Protein AF-Q6LR74-F1 (afdb_monomer_lite)

Structure (mmCIF, N/CA/C/O backbone):
data_AF-Q6LR74-F1
#
_entry.id   AF-Q6LR74-F1
#
loop_
_atom_site.group_PDB
_atom_site.id
_atom_site.type_symbol
_atom_site.label_atom_id
_atom_si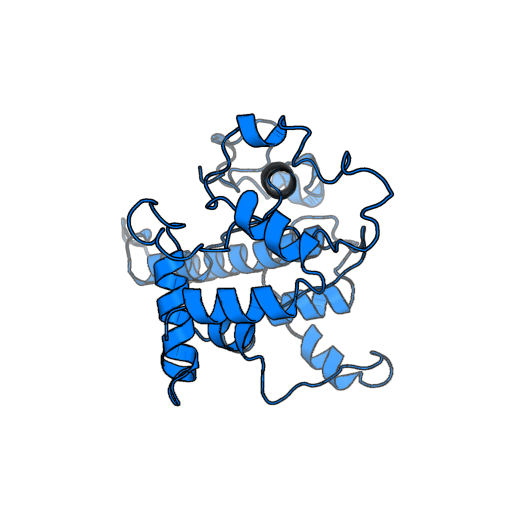te.label_alt_id
_atom_site.label_comp_id
_atom_site.label_asym_id
_atom_site.label_entity_id
_atom_site.label_seq_id
_atom_site.pdbx_PDB_ins_code
_atom_site.Cartn_x
_atom_site.Cartn_y
_atom_site.Cartn_z
_atom_site.occupancy
_atom_site.B_iso_or_equiv
_atom_site.auth_seq_id
_atom_site.auth_comp_id
_atom_site.auth_asym_id
_atom_site.auth_atom_id
_atom_site.pdbx_PDB_model_num
ATOM 1 N N . MET A 1 1 ? 31.676 16.500 -3.576 1.00 49.69 1 MET A N 1
ATOM 2 C CA . MET A 1 1 ? 31.600 16.844 -5.011 1.00 49.69 1 MET A CA 1
ATOM 3 C C . MET A 1 1 ? 30.121 17.055 -5.274 1.00 49.69 1 MET A C 1
ATOM 5 O O . MET A 1 1 ? 29.372 16.086 -5.236 1.00 49.69 1 MET A O 1
ATOM 9 N N . ALA A 1 2 ? 29.691 18.318 -5.233 1.00 57.91 2 ALA A N 1
ATOM 10 C CA . ALA A 1 2 ? 28.300 18.699 -4.978 1.00 57.91 2 ALA A CA 1
ATOM 11 C C . ALA A 1 2 ? 27.394 18.261 -6.136 1.00 57.91 2 ALA A C 1
ATOM 13 O O . ALA A 1 2 ? 27.839 18.255 -7.283 1.00 57.91 2 ALA A O 1
ATOM 14 N N . ILE A 1 3 ? 26.123 17.936 -5.867 1.00 49.38 3 ILE A N 1
ATOM 15 C CA . ILE A 1 3 ? 25.152 17.502 -6.890 1.00 49.38 3 ILE A CA 1
ATOM 16 C C . ILE A 1 3 ? 25.106 18.439 -8.102 1.00 49.38 3 ILE A C 1
ATOM 18 O O . ILE A 1 3 ? 24.790 17.998 -9.195 1.00 49.38 3 ILE A O 1
ATOM 22 N N . ILE A 1 4 ? 25.473 19.709 -7.915 1.00 52.12 4 ILE A N 1
ATOM 23 C CA . ILE A 1 4 ? 25.613 20.738 -8.944 1.00 52.12 4 ILE A CA 1
ATOM 24 C C . ILE A 1 4 ? 26.613 20.323 -10.035 1.00 52.12 4 ILE A C 1
ATOM 26 O O . ILE A 1 4 ? 26.293 20.417 -11.216 1.00 52.12 4 ILE A O 1
ATOM 30 N N . GLU A 1 5 ? 27.794 19.819 -9.674 1.00 55.94 5 GLU A N 1
ATOM 31 C CA . GLU A 1 5 ? 28.808 19.387 -10.647 1.00 55.94 5 GLU A CA 1
ATOM 32 C C . GLU A 1 5 ? 28.354 18.124 -11.387 1.00 55.94 5 GLU A C 1
ATOM 34 O O . GLU A 1 5 ? 28.451 18.056 -12.611 1.00 55.94 5 GLU A O 1
ATOM 39 N N . ILE A 1 6 ? 27.778 17.156 -10.663 1.00 57.00 6 ILE A N 1
ATOM 40 C CA . ILE A 1 6 ? 27.217 15.926 -11.248 1.00 57.00 6 ILE A CA 1
ATOM 41 C C . ILE A 1 6 ? 26.059 16.264 -12.197 1.00 57.00 6 ILE A C 1
ATOM 43 O O . ILE A 1 6 ? 26.001 15.755 -13.312 1.00 57.00 6 ILE A O 1
ATOM 47 N N . ASN A 1 7 ? 25.170 17.166 -11.787 1.00 57.97 7 ASN A N 1
ATOM 48 C CA . ASN A 1 7 ? 24.059 17.667 -12.584 1.00 57.97 7 ASN A CA 1
ATOM 49 C C . ASN A 1 7 ? 24.555 18.349 -13.860 1.00 57.97 7 ASN A C 1
ATOM 51 O O . ASN A 1 7 ? 24.066 18.019 -14.934 1.00 57.97 7 ASN A O 1
ATOM 55 N N . ARG A 1 8 ? 25.566 19.225 -13.765 1.00 62.44 8 ARG A N 1
ATOM 56 C CA . ARG A 1 8 ? 26.198 19.881 -14.922 1.00 62.44 8 ARG A CA 1
ATOM 57 C C . ARG A 1 8 ? 26.882 18.877 -15.857 1.00 62.44 8 ARG A C 1
ATOM 59 O O . ARG A 1 8 ? 26.825 19.052 -17.072 1.00 62.44 8 ARG A O 1
ATOM 66 N N . CYS A 1 9 ? 27.502 17.824 -15.329 1.00 63.25 9 CYS A N 1
ATOM 67 C CA . CYS A 1 9 ? 28.085 16.758 -16.147 1.00 63.25 9 CYS A CA 1
ATOM 68 C C . CYS A 1 9 ? 27.004 15.957 -16.888 1.00 63.25 9 CYS A C 1
ATOM 70 O O . CYS A 1 9 ? 27.052 15.872 -18.112 1.00 63.25 9 CYS A O 1
ATOM 72 N N . ILE A 1 10 ? 25.985 15.465 -16.174 1.00 59.09 10 ILE A N 1
ATOM 73 C CA . ILE A 1 10 ? 24.859 14.714 -16.757 1.00 59.09 10 ILE A CA 1
ATOM 74 C C . ILE A 1 10 ? 24.114 15.575 -17.786 1.00 59.09 10 ILE A C 1
ATOM 76 O O . ILE A 1 10 ? 23.823 15.123 -18.888 1.00 59.09 10 ILE A O 1
ATOM 80 N N . ALA A 1 11 ? 23.867 16.844 -17.469 1.00 58.94 11 ALA A N 1
ATOM 81 C CA . ALA A 1 11 ? 23.310 17.832 -18.382 1.00 58.94 11 ALA A CA 1
ATOM 82 C C . ALA A 1 11 ? 24.052 17.875 -19.728 1.00 58.94 11 ALA A C 1
ATOM 84 O O . ALA A 1 11 ? 23.449 17.776 -20.797 1.00 58.94 11 ALA A O 1
ATOM 85 N N . ARG A 1 12 ? 25.383 17.994 -19.684 1.00 63.34 12 ARG A N 1
ATOM 86 C CA . ARG A 1 12 ? 26.219 18.071 -20.890 1.00 63.34 12 ARG A CA 1
ATOM 87 C C . ARG A 1 12 ? 26.165 16.790 -21.726 1.00 63.34 12 ARG A C 1
ATOM 89 O O . ARG A 1 12 ? 26.282 16.884 -22.948 1.00 63.34 12 ARG A O 1
ATOM 96 N N . GLU A 1 13 ? 25.970 15.635 -21.094 1.00 61.56 13 GLU A N 1
ATOM 97 C CA . GLU A 1 13 ? 25.812 14.343 -21.774 1.00 61.56 13 GLU A CA 1
ATOM 98 C C . GLU A 1 13 ? 24.417 14.156 -22.394 1.00 61.56 13 GLU A C 1
ATOM 100 O O . GLU A 1 13 ? 24.307 13.627 -23.498 1.00 61.56 13 GLU A O 1
ATOM 105 N N . PHE A 1 14 ? 23.355 14.622 -21.727 1.00 56.53 14 PHE A N 1
ATOM 106 C CA . PHE A 1 14 ? 21.968 14.452 -22.184 1.00 56.53 14 PHE A CA 1
ATOM 107 C C . PHE A 1 14 ? 21.520 15.462 -23.254 1.00 56.53 14 PHE A C 1
ATOM 109 O O . PHE A 1 14 ? 20.574 15.170 -23.987 1.00 56.53 14 PHE A O 1
ATOM 116 N N . TRP A 1 15 ? 22.167 16.631 -23.358 1.00 65.75 15 TRP A N 1
ATOM 117 C CA . TRP A 1 15 ? 21.878 17.649 -24.380 1.00 65.75 15 TRP A CA 1
ATOM 118 C C . TRP A 1 15 ? 22.910 17.597 -25.517 1.00 65.75 15 TRP A C 1
ATOM 120 O O . TRP A 1 15 ? 24.012 18.144 -25.371 1.00 65.75 15 TRP A O 1
ATOM 130 N N . PRO A 1 16 ? 22.586 16.924 -26.642 1.00 55.72 16 PRO A N 1
ATOM 131 C CA . PRO A 1 16 ? 23.568 16.532 -27.651 1.00 55.72 16 PRO A CA 1
ATOM 132 C C . PRO A 1 16 ? 24.062 17.702 -28.511 1.00 55.72 16 PRO A C 1
ATOM 134 O O . PRO A 1 16 ? 25.155 17.620 -29.068 1.00 55.72 16 PRO A O 1
ATOM 137 N N . THR A 1 17 ? 23.294 18.795 -28.615 1.00 69.06 17 THR A N 1
ATOM 138 C CA . THR A 1 17 ? 23.620 19.940 -29.483 1.00 69.06 17 THR A CA 1
ATOM 139 C C . THR A 1 17 ? 23.936 21.204 -28.687 1.00 69.06 17 THR A C 1
ATOM 141 O O . THR A 1 17 ? 23.407 21.422 -27.596 1.00 69.06 17 THR A O 1
ATOM 144 N N . HIS A 1 18 ? 24.767 22.079 -29.257 1.00 68.00 18 HIS A N 1
ATOM 145 C CA . HIS A 1 18 ? 25.087 23.387 -28.674 1.00 68.00 18 HIS A CA 1
ATOM 146 C C . HIS A 1 18 ? 23.829 24.233 -28.423 1.00 68.00 18 HIS A C 1
ATOM 148 O O . HIS A 1 18 ? 23.659 24.785 -27.343 1.00 68.00 18 HIS A O 1
ATOM 154 N N . GLU A 1 19 ? 22.903 24.251 -29.381 1.00 65.56 19 GLU A N 1
ATOM 155 C CA . GLU A 1 19 ? 21.642 25.000 -29.303 1.00 65.56 19 GLU A CA 1
ATOM 156 C C . GLU A 1 19 ? 20.742 24.492 -28.170 1.00 65.56 19 GLU A C 1
ATOM 158 O O . GLU A 1 19 ? 20.127 25.285 -27.459 1.00 65.56 19 GLU A O 1
ATOM 163 N N . SER A 1 20 ? 20.697 23.170 -27.950 1.00 61.34 20 SER A N 1
ATOM 164 C CA . SER A 1 20 ? 19.949 22.590 -26.829 1.00 61.34 20 SER A CA 1
ATOM 165 C C . SER A 1 20 ? 20.550 22.981 -25.475 1.00 61.34 20 SER A C 1
ATOM 167 O O . SER A 1 20 ? 19.803 23.244 -24.533 1.00 61.34 20 SER A O 1
ATOM 169 N N . ARG A 1 21 ? 21.882 23.109 -25.390 1.00 67.12 21 ARG A N 1
ATOM 170 C CA . ARG A 1 21 ? 22.582 23.575 -24.184 1.00 67.12 21 ARG A CA 1
ATOM 171 C C . ARG A 1 21 ? 22.342 25.062 -23.933 1.00 67.12 21 ARG A C 1
ATOM 173 O O . ARG A 1 21 ? 21.917 25.401 -22.836 1.00 67.12 21 ARG A O 1
ATOM 180 N N . GLU A 1 22 ? 22.504 25.923 -24.939 1.00 67.56 22 GLU A N 1
ATOM 181 C CA . GLU A 1 22 ? 22.220 27.366 -24.819 1.00 67.56 22 GLU A CA 1
ATOM 182 C C . GLU A 1 22 ? 20.759 27.638 -24.444 1.00 67.56 22 GLU A C 1
ATOM 184 O O . GLU A 1 22 ? 20.470 28.491 -23.603 1.00 67.56 22 GLU A O 1
ATOM 189 N N . PHE A 1 23 ? 19.820 26.891 -25.037 1.00 65.88 23 PHE A N 1
ATOM 190 C CA . PHE A 1 23 ? 18.412 26.969 -24.667 1.00 65.88 23 PHE A CA 1
ATOM 191 C C . PHE A 1 23 ? 18.219 26.601 -23.189 1.00 65.88 23 PHE A C 1
ATOM 193 O O . PHE A 1 23 ? 17.566 27.331 -22.445 1.00 65.88 23 PHE A O 1
ATOM 200 N N . MET A 1 24 ? 18.808 25.497 -22.729 1.00 61.22 24 MET A N 1
ATOM 201 C CA . MET A 1 24 ? 18.682 25.088 -21.331 1.00 61.22 24 MET A CA 1
ATOM 202 C C . MET A 1 24 ? 19.344 26.075 -20.366 1.00 61.22 24 MET A C 1
ATOM 204 O O . MET A 1 24 ? 18.724 26.419 -19.368 1.00 61.22 24 MET A O 1
ATOM 208 N N . GLU A 1 25 ? 20.532 26.598 -20.665 1.00 64.19 25 GLU A N 1
ATOM 209 C CA . GLU A 1 25 ? 21.197 27.613 -19.833 1.00 64.19 25 GLU A CA 1
ATOM 210 C C . GLU A 1 25 ? 20.377 28.900 -19.715 1.00 64.19 25 GLU A C 1
ATOM 212 O O . GLU A 1 25 ? 20.294 29.494 -18.640 1.00 64.19 25 GLU A O 1
ATOM 217 N N . LYS A 1 26 ? 19.728 29.310 -20.809 1.00 64.62 26 LYS A N 1
ATOM 218 C CA . LYS A 1 26 ? 18.914 30.526 -20.857 1.00 64.62 26 LYS A CA 1
ATOM 219 C C . LYS A 1 26 ? 17.554 30.378 -20.172 1.00 64.62 26 LYS A C 1
ATOM 221 O O . LYS A 1 26 ? 17.041 31.358 -19.632 1.00 64.62 26 LYS A O 1
ATOM 226 N N . TYR A 1 27 ? 16.944 29.194 -20.239 1.00 58.31 27 TYR A N 1
ATOM 227 C CA . TYR A 1 27 ? 15.548 28.986 -19.835 1.00 58.31 27 TYR A CA 1
ATOM 228 C C . TYR A 1 27 ? 15.360 28.059 -18.628 1.00 58.31 27 TYR A C 1
ATOM 230 O O . TYR A 1 27 ? 14.234 27.947 -18.137 1.00 58.31 27 TYR A O 1
ATOM 238 N N . ALA A 1 28 ? 16.411 27.406 -18.123 1.00 55.44 28 ALA A N 1
ATOM 239 C CA . ALA A 1 28 ? 16.342 26.688 -16.857 1.00 55.44 28 ALA A CA 1
ATOM 240 C C . ALA A 1 28 ? 16.108 27.678 -15.710 1.00 55.44 28 ALA A C 1
ATOM 242 O O . ALA A 1 28 ? 16.866 28.625 -15.504 1.00 55.44 28 ALA A O 1
ATOM 243 N N . LYS A 1 29 ? 15.036 27.449 -14.954 1.00 48.97 29 LYS A N 1
ATOM 244 C CA . LYS A 1 29 ? 14.701 28.187 -13.732 1.00 48.97 29 LYS A CA 1
ATOM 245 C C . LYS A 1 29 ? 14.625 27.192 -12.575 1.00 48.97 29 LYS A C 1
ATOM 247 O O . LYS A 1 29 ? 14.423 26.006 -12.814 1.00 48.97 29 LYS A O 1
ATOM 252 N N . ALA A 1 30 ? 14.762 27.646 -11.331 1.00 45.25 30 ALA A N 1
ATOM 253 C CA . ALA A 1 30 ? 14.482 26.798 -10.169 1.00 45.25 30 ALA A CA 1
ATOM 254 C C . ALA A 1 30 ? 13.016 26.318 -10.161 1.00 45.25 30 ALA A C 1
ATOM 256 O O . ALA A 1 30 ? 12.159 26.918 -10.808 1.00 45.25 30 ALA A O 1
ATOM 257 N N . VAL A 1 31 ? 12.726 25.250 -9.406 1.00 42.81 31 VAL A N 1
ATOM 258 C CA . VAL A 1 31 ? 11.414 24.561 -9.290 1.00 42.81 31 VAL A CA 1
ATOM 259 C C . VAL A 1 31 ? 10.261 25.463 -8.797 1.00 42.81 31 VAL A C 1
ATOM 261 O O . VAL A 1 31 ? 9.120 25.013 -8.710 1.00 42.81 31 VAL A O 1
ATOM 264 N N . GLU A 1 32 ? 10.487 26.747 -8.521 1.00 43.56 32 GLU A N 1
ATOM 265 C CA . GLU A 1 32 ? 9.406 27.697 -8.254 1.00 43.56 32 GLU A CA 1
ATOM 266 C C . GLU A 1 32 ? 8.656 28.034 -9.553 1.00 43.56 32 GLU A C 1
ATOM 268 O O . GLU A 1 32 ? 8.925 29.009 -10.253 1.00 43.56 32 GLU A O 1
ATOM 273 N N . VAL A 1 33 ? 7.700 27.171 -9.900 1.00 42.06 33 VAL A N 1
ATOM 274 C CA . VAL A 1 33 ? 6.798 27.361 -11.036 1.00 42.06 33 VAL A CA 1
ATOM 275 C C . VAL A 1 33 ? 5.883 28.552 -10.749 1.00 42.06 33 VAL A C 1
ATOM 277 O O . VAL A 1 33 ? 4.837 28.408 -10.112 1.00 42.06 33 VAL A O 1
ATOM 280 N N . ASN A 1 34 ? 6.221 29.728 -11.275 1.00 46.34 34 ASN A N 1
ATOM 281 C CA . ASN A 1 34 ? 5.282 30.841 -11.294 1.00 46.34 34 ASN A CA 1
ATOM 282 C C . ASN A 1 34 ? 4.192 30.569 -12.338 1.00 46.34 34 ASN A C 1
ATOM 284 O O . ASN A 1 34 ? 4.462 30.160 -13.468 1.00 46.34 34 ASN A O 1
ATOM 288 N N . LYS A 1 35 ? 2.919 30.819 -11.988 1.00 44.78 35 LYS A N 1
ATOM 289 C CA . LYS A 1 35 ? 1.767 30.611 -12.897 1.00 44.78 35 LYS A CA 1
ATOM 290 C C . LYS A 1 35 ? 1.920 31.336 -14.245 1.00 44.78 35 LYS A C 1
ATOM 292 O O . LYS A 1 35 ? 1.298 30.912 -15.214 1.00 44.78 35 LYS A O 1
ATOM 297 N N . GLN A 1 36 ? 2.737 32.388 -14.310 1.00 49.72 36 GLN A N 1
ATOM 298 C CA . GLN A 1 36 ? 3.050 33.140 -15.529 1.00 49.72 36 GLN A CA 1
ATOM 299 C C . GLN A 1 36 ? 3.909 32.350 -16.532 1.00 49.72 36 GLN A C 1
ATOM 301 O O . GLN A 1 36 ? 3.678 32.478 -17.731 1.00 49.72 36 GLN A O 1
ATOM 306 N N . ASP A 1 37 ? 4.798 31.456 -16.082 1.00 50.44 37 ASP A N 1
ATOM 307 C CA . ASP A 1 37 ? 5.672 30.669 -16.973 1.00 50.44 37 ASP A CA 1
ATOM 308 C C . ASP A 1 37 ? 4.890 29.646 -17.821 1.00 50.44 37 ASP A C 1
ATOM 310 O O . ASP A 1 37 ? 5.338 29.231 -18.887 1.00 50.44 37 ASP A O 1
ATOM 314 N N . LYS A 1 38 ? 3.677 29.258 -17.396 1.00 48.50 38 LYS A N 1
ATOM 315 C CA . LYS A 1 38 ? 2.777 28.408 -18.200 1.00 48.50 38 LYS A CA 1
ATOM 316 C C . LYS A 1 38 ? 2.259 29.096 -19.469 1.00 48.50 38 LYS A C 1
ATOM 318 O O . LYS A 1 38 ? 1.808 28.395 -20.374 1.00 48.50 38 LYS A O 1
ATOM 323 N N . TYR A 1 39 ? 2.287 30.427 -19.519 1.00 52.06 39 TYR A N 1
ATOM 324 C CA . TYR A 1 39 ? 1.723 31.224 -20.612 1.00 52.06 39 TYR A CA 1
ATOM 325 C C . TYR A 1 39 ? 2.784 31.859 -21.514 1.00 52.06 39 TYR A C 1
ATOM 327 O O . TYR A 1 39 ? 2.426 32.470 -22.518 1.00 52.06 39 TYR A O 1
ATOM 335 N N . ASP A 1 40 ? 4.070 31.698 -21.199 1.00 60.12 40 ASP A N 1
ATOM 336 C CA . ASP A 1 40 ? 5.148 32.145 -22.073 1.00 60.12 40 ASP A CA 1
ATOM 337 C C . ASP A 1 40 ? 5.281 31.181 -23.264 1.00 60.12 40 ASP A C 1
ATOM 339 O O . ASP A 1 40 ? 5.710 30.026 -23.157 1.00 60.12 40 ASP A O 1
ATOM 343 N N . GLU A 1 41 ? 4.850 31.660 -24.429 1.00 60.09 41 GLU A N 1
ATOM 344 C CA . GLU A 1 41 ? 4.836 30.886 -25.666 1.00 60.09 41 GLU A CA 1
ATOM 345 C C . GLU A 1 41 ? 6.240 30.540 -26.170 1.00 60.09 41 GLU A C 1
ATOM 347 O O . GLU A 1 41 ? 6.389 29.539 -26.871 1.00 60.09 41 GLU A O 1
ATOM 352 N N . SER A 1 42 ? 7.267 31.306 -25.779 1.00 56.00 42 SER A N 1
ATOM 353 C CA . SER A 1 42 ? 8.659 31.070 -26.186 1.00 56.00 42 SER A CA 1
ATOM 354 C C . SER A 1 42 ? 9.278 29.837 -25.520 1.00 56.00 42 SER A C 1
ATOM 356 O O . SER A 1 42 ? 10.247 29.274 -26.029 1.00 56.00 42 SER A O 1
ATOM 358 N N . ILE A 1 43 ? 8.679 29.378 -24.417 1.00 52.31 43 ILE A N 1
ATOM 359 C CA . ILE A 1 43 ? 9.127 28.217 -23.647 1.00 52.31 43 ILE A CA 1
ATOM 360 C C . ILE A 1 43 ? 8.106 27.074 -23.658 1.00 52.31 43 ILE A C 1
ATOM 362 O O . ILE A 1 43 ? 8.359 26.034 -23.054 1.00 52.31 43 ILE A O 1
ATOM 366 N N . ASN A 1 44 ? 6.963 27.183 -24.337 1.00 54.66 44 ASN A N 1
ATOM 367 C CA . ASN A 1 44 ? 5.966 26.110 -24.354 1.00 54.66 44 ASN A CA 1
ATOM 368 C C . ASN A 1 44 ? 6.341 24.999 -25.365 1.00 54.66 44 ASN A C 1
ATOM 370 O O . ASN A 1 44 ? 6.295 25.261 -26.567 1.00 54.66 44 ASN A O 1
ATOM 374 N N . PRO A 1 45 ? 6.642 23.751 -24.933 1.00 50.72 45 PRO A N 1
ATOM 375 C CA . PRO A 1 45 ? 7.116 22.685 -25.824 1.00 50.72 45 PRO A CA 1
ATOM 376 C C . PRO A 1 45 ? 6.161 22.366 -26.976 1.00 50.72 45 PRO A C 1
ATOM 378 O O . PRO A 1 45 ? 6.609 22.022 -28.060 1.00 50.72 45 PRO A O 1
ATOM 381 N N . SER A 1 46 ? 4.849 22.529 -26.774 1.00 50.44 46 SER A N 1
ATOM 382 C CA . SER A 1 46 ? 3.847 22.265 -27.813 1.00 50.44 46 SER A CA 1
ATOM 383 C C . SER A 1 46 ? 3.766 23.354 -28.890 1.00 50.44 46 SER A C 1
ATOM 385 O O . SER A 1 46 ? 2.989 23.213 -29.829 1.00 50.44 46 SER A O 1
ATOM 387 N N . LYS A 1 47 ? 4.500 24.465 -28.731 1.00 53.59 47 LYS A N 1
ATOM 388 C CA . LYS A 1 47 ? 4.545 25.601 -29.668 1.00 53.59 47 LYS A CA 1
ATOM 389 C C . LYS A 1 47 ? 5.946 25.855 -30.244 1.00 53.59 47 LYS A C 1
ATOM 391 O O . LYS A 1 47 ? 6.099 26.747 -31.078 1.00 53.59 47 LYS A O 1
ATOM 396 N N . ILE A 1 48 ? 6.956 25.082 -29.829 1.00 55.41 48 ILE A N 1
ATOM 397 C CA . ILE A 1 48 ? 8.302 25.132 -30.413 1.00 55.41 48 ILE A CA 1
ATOM 398 C C . ILE A 1 48 ? 8.203 24.638 -31.865 1.00 55.41 48 ILE A C 1
ATOM 400 O O . ILE A 1 48 ? 7.616 23.593 -32.137 1.00 55.41 48 ILE A O 1
ATOM 404 N N . LYS A 1 49 ? 8.691 25.447 -32.812 1.00 51.38 49 LYS A N 1
ATOM 405 C CA . LYS A 1 49 ? 8.497 25.233 -34.254 1.00 51.38 49 LYS A CA 1
ATOM 406 C C . LYS A 1 49 ? 9.200 23.947 -34.758 1.00 51.38 49 LYS A C 1
ATOM 408 O O . LYS A 1 49 ? 10.218 23.564 -34.187 1.00 51.38 49 LYS A O 1
ATOM 413 N N . PRO A 1 50 ? 8.745 23.346 -35.879 1.00 48.19 50 PRO A N 1
ATOM 414 C CA . PRO A 1 50 ? 9.209 22.035 -36.377 1.00 48.19 50 PRO A CA 1
ATOM 415 C C . PRO A 1 50 ? 10.702 21.919 -36.733 1.00 48.19 50 PRO A C 1
ATOM 417 O O . PRO A 1 50 ? 11.226 20.826 -36.842 1.00 48.19 50 PRO A O 1
ATOM 420 N N . HIS A 1 51 ? 11.429 23.023 -36.905 1.00 49.78 51 HIS A N 1
ATOM 421 C CA . HIS A 1 51 ? 12.868 22.989 -37.221 1.00 49.78 51 HIS A CA 1
ATOM 422 C C . HIS A 1 51 ? 13.769 22.689 -36.009 1.00 49.78 51 HIS A C 1
ATOM 424 O O . HIS A 1 51 ? 14.985 22.770 -36.126 1.00 49.78 51 HIS A O 1
ATOM 430 N N . LEU A 1 52 ? 13.186 22.363 -34.852 1.00 48.44 52 LEU A N 1
ATOM 431 C CA . LEU A 1 52 ? 13.882 21.962 -33.624 1.00 48.44 52 LEU A CA 1
ATOM 432 C C . LEU A 1 52 ? 13.564 20.496 -33.257 1.00 48.44 52 LEU A C 1
ATOM 434 O O . LEU A 1 52 ? 13.642 20.128 -32.088 1.00 48.44 52 LEU A O 1
ATOM 438 N N . GLU A 1 53 ? 13.180 19.674 -34.245 1.00 43.00 53 GLU A N 1
ATOM 439 C CA . GLU A 1 53 ? 12.797 18.255 -34.097 1.00 43.00 53 GLU A CA 1
ATOM 440 C C . GLU A 1 53 ? 13.861 17.386 -33.393 1.00 43.00 53 GLU A C 1
ATOM 442 O O . GLU A 1 53 ? 13.497 16.428 -32.714 1.00 43.00 53 GLU A O 1
ATOM 447 N N . ASP A 1 54 ? 15.142 17.769 -33.444 1.00 41.78 54 ASP A N 1
ATOM 448 C CA . ASP A 1 54 ? 16.242 17.075 -32.751 1.00 41.78 54 ASP A CA 1
ATOM 449 C C . ASP A 1 54 ? 16.445 17.508 -31.284 1.00 41.78 54 ASP A C 1
ATOM 451 O O . ASP A 1 54 ? 17.302 16.970 -30.576 1.00 41.78 54 ASP A O 1
ATOM 455 N N . ILE A 1 55 ? 15.670 18.476 -30.781 1.00 44.12 55 ILE A N 1
ATOM 456 C CA . ILE A 1 55 ? 15.740 18.879 -29.374 1.00 44.12 55 ILE A CA 1
ATOM 457 C C . ILE A 1 55 ? 14.818 17.980 -28.558 1.00 44.12 55 ILE A C 1
ATOM 459 O O . ILE A 1 55 ? 13.622 18.237 -28.396 1.00 44.12 55 ILE A O 1
ATOM 463 N N . THR A 1 56 ? 15.407 16.936 -27.977 1.00 37.78 56 THR A N 1
ATOM 464 C CA . THR A 1 56 ? 14.782 16.107 -26.945 1.00 37.78 56 THR A CA 1
ATOM 465 C C . THR A 1 56 ? 14.293 16.996 -25.795 1.00 37.78 56 THR A C 1
ATOM 467 O O . THR A 1 56 ? 15.053 17.386 -24.907 1.00 37.78 56 THR A O 1
ATOM 470 N N . THR A 1 57 ? 13.004 17.338 -25.781 1.00 41.50 57 THR A N 1
ATOM 471 C CA . THR A 1 57 ? 12.396 18.122 -24.699 1.00 41.50 57 THR A CA 1
ATOM 472 C C . THR A 1 57 ? 12.087 17.213 -23.510 1.00 41.50 57 THR A C 1
ATOM 474 O O . THR A 1 57 ? 10.940 16.878 -23.219 1.00 41.50 57 THR A O 1
ATOM 477 N N . PHE A 1 58 ? 13.126 16.808 -22.778 1.00 40.59 58 PHE A N 1
ATOM 478 C CA . PHE A 1 58 ? 12.941 16.198 -21.464 1.00 40.59 58 PHE A CA 1
ATOM 479 C C . PHE A 1 58 ? 12.492 17.272 -20.465 1.00 40.59 58 PHE A C 1
ATOM 481 O O . PHE A 1 58 ? 13.115 18.327 -20.332 1.00 40.59 58 PHE A O 1
ATOM 488 N N . ARG A 1 59 ? 11.414 17.007 -19.715 1.00 40.59 59 ARG A N 1
ATOM 489 C CA . ARG A 1 59 ? 10.947 17.854 -18.599 1.00 40.59 59 ARG A CA 1
ATOM 490 C C . ARG A 1 59 ? 11.859 17.736 -17.368 1.00 40.59 59 ARG A C 1
ATOM 492 O O . ARG A 1 59 ? 11.379 17.596 -16.252 1.00 40.59 59 ARG A O 1
ATOM 499 N N . TRP A 1 60 ? 13.169 17.846 -17.551 1.00 43.16 60 TRP A N 1
ATOM 500 C CA . TRP A 1 60 ? 14.132 18.092 -16.474 1.00 43.16 60 TRP A CA 1
ATOM 501 C C . TRP A 1 60 ? 14.342 19.602 -16.302 1.00 43.16 60 TRP A C 1
ATOM 503 O O . TRP A 1 60 ? 15.447 20.116 -16.182 1.00 43.16 60 TRP A O 1
ATOM 513 N N . ARG A 1 61 ? 13.238 20.350 -16.397 1.00 45.31 61 ARG A N 1
ATOM 514 C CA . ARG A 1 61 ? 13.247 21.790 -16.669 1.00 45.31 61 ARG A CA 1
ATOM 515 C C . ARG A 1 61 ? 13.608 22.661 -15.469 1.00 45.31 61 ARG A C 1
ATOM 517 O O . ARG A 1 61 ? 13.565 23.877 -15.596 1.00 45.31 61 ARG A O 1
ATOM 524 N N . PHE A 1 62 ? 13.944 22.051 -14.335 1.00 48.69 62 PHE A N 1
ATOM 525 C CA . PHE A 1 62 ? 14.015 22.765 -13.066 1.00 48.69 62 PHE A CA 1
ATOM 526 C C . PHE A 1 62 ? 15.209 22.421 -12.169 1.00 48.69 62 PHE A C 1
ATOM 528 O O . PHE A 1 62 ? 15.203 22.786 -10.998 1.00 48.69 62 PHE A O 1
ATOM 535 N N . CYS A 1 63 ? 16.234 21.740 -12.689 1.00 49.16 63 CYS A N 1
ATOM 536 C CA . CYS A 1 63 ? 17.371 21.314 -11.864 1.00 49.16 63 CYS A CA 1
ATOM 537 C C . CYS A 1 63 ? 18.743 21.762 -12.384 1.00 49.16 63 CYS A C 1
ATOM 539 O O . CYS A 1 63 ? 19.738 21.371 -11.786 1.00 49.16 63 CYS A O 1
ATOM 541 N N . TYR A 1 64 ? 18.832 22.531 -13.474 1.00 53.25 64 TYR A N 1
ATOM 542 C CA . TYR A 1 64 ? 20.125 23.029 -13.953 1.00 53.25 64 TYR A CA 1
ATOM 543 C C . TYR A 1 64 ? 20.522 24.297 -13.193 1.00 53.25 64 TYR A C 1
ATOM 545 O O . TYR A 1 64 ? 19.768 25.269 -13.175 1.00 53.25 64 TYR A O 1
ATOM 553 N N . TYR A 1 65 ? 21.708 24.281 -12.584 1.00 57.28 65 TYR A N 1
ATOM 554 C CA . TYR A 1 65 ? 22.268 25.399 -11.825 1.00 57.28 65 TYR A CA 1
ATOM 555 C C . TYR A 1 65 ? 23.379 26.075 -12.644 1.00 57.28 65 TYR A C 1
ATOM 557 O O . TYR A 1 65 ? 24.474 25.508 -12.728 1.00 57.28 65 TYR A O 1
ATOM 565 N N . PRO A 1 66 ? 23.154 27.270 -13.226 1.00 56.44 66 PRO A N 1
ATOM 566 C CA . PRO A 1 66 ? 24.200 28.015 -13.924 1.00 56.44 66 PRO A CA 1
ATOM 567 C C . PRO A 1 66 ? 25.362 28.359 -12.983 1.00 56.44 66 PRO A C 1
ATOM 569 O O . PRO A 1 66 ? 25.173 28.471 -11.766 1.00 56.44 66 PRO A O 1
ATOM 572 N N . ASP A 1 67 ? 26.561 28.538 -13.533 1.00 54.47 67 ASP A N 1
ATOM 573 C CA . ASP A 1 67 ? 27.711 29.018 -12.761 1.00 54.47 67 ASP A CA 1
ATOM 574 C C . ASP A 1 67 ? 27.399 30.395 -12.131 1.00 54.47 67 ASP A C 1
ATOM 576 O O . ASP A 1 67 ? 26.881 31.292 -12.796 1.00 54.47 67 ASP A O 1
ATOM 580 N N . GLY A 1 68 ? 27.689 30.562 -10.833 1.00 59.88 68 GLY A N 1
ATOM 581 C CA . GLY A 1 68 ? 27.531 31.837 -10.115 1.00 59.88 68 GLY A CA 1
ATOM 582 C C . GLY A 1 68 ? 26.149 32.133 -9.507 1.00 59.88 68 GLY A C 1
ATOM 583 O O . GLY A 1 68 ? 25.984 33.190 -8.904 1.00 59.88 68 GLY A O 1
ATOM 584 N N . ASN A 1 69 ? 25.167 31.227 -9.607 1.00 55.28 69 ASN A N 1
ATOM 585 C CA . ASN A 1 69 ? 23.808 31.432 -9.070 1.00 55.28 69 ASN A CA 1
ATOM 586 C C . ASN A 1 69 ? 23.538 30.690 -7.739 1.00 55.28 69 ASN A C 1
ATOM 588 O O . ASN A 1 69 ? 22.415 30.288 -7.451 1.00 55.28 69 ASN A O 1
ATOM 592 N N . GLU A 1 70 ? 24.578 30.476 -6.932 1.00 56.78 70 GLU A N 1
ATOM 593 C CA . GLU A 1 70 ? 24.539 29.592 -5.752 1.00 56.78 70 GLU A CA 1
ATOM 594 C C . GLU A 1 70 ? 23.827 30.205 -4.532 1.00 56.78 70 GLU A C 1
ATOM 596 O O . GLU A 1 70 ? 23.391 29.472 -3.652 1.00 56.78 70 GLU A O 1
ATOM 601 N N . GLN A 1 71 ? 23.688 31.537 -4.468 1.00 47.75 71 GLN A N 1
ATOM 602 C CA . GLN A 1 71 ? 23.221 32.253 -3.266 1.00 47.75 71 GLN A CA 1
ATOM 603 C C . GLN A 1 71 ? 21.812 32.871 -3.367 1.00 47.75 71 GLN A C 1
ATOM 605 O O . GLN A 1 71 ? 21.283 33.326 -2.357 1.00 47.75 71 GLN A O 1
ATOM 610 N N . ASN A 1 72 ? 21.190 32.908 -4.552 1.00 47.41 72 ASN A N 1
ATOM 611 C CA . ASN A 1 72 ? 19.992 33.731 -4.806 1.00 47.41 72 ASN A CA 1
ATOM 612 C C . ASN A 1 72 ? 18.655 32.978 -4.807 1.00 47.41 72 ASN A C 1
ATOM 614 O O . ASN A 1 72 ? 17.628 33.556 -5.164 1.00 47.41 72 ASN A O 1
ATOM 618 N N . GLN A 1 73 ? 18.634 31.697 -4.457 1.00 49.06 73 GLN A N 1
ATOM 619 C CA . GLN A 1 73 ? 17.427 30.886 -4.566 1.00 49.06 73 GLN A CA 1
ATOM 620 C C . GLN A 1 73 ? 17.295 30.025 -3.317 1.00 49.06 73 GLN A C 1
ATOM 622 O O . GLN A 1 73 ? 18.226 29.306 -2.959 1.00 49.06 73 GLN A O 1
ATOM 627 N N . LEU A 1 74 ? 16.128 30.080 -2.669 1.00 42.88 74 LEU A N 1
ATOM 628 C CA . LEU A 1 74 ? 15.671 28.959 -1.859 1.00 42.88 74 LEU A CA 1
ATOM 629 C C . LEU A 1 74 ? 15.646 27.774 -2.826 1.00 42.88 74 LEU A C 1
ATOM 631 O O . LEU A 1 74 ? 14.790 27.694 -3.707 1.00 42.88 74 LEU A O 1
ATOM 635 N N . GLY A 1 75 ? 16.669 26.922 -2.763 1.00 50.34 75 GLY A N 1
ATOM 636 C CA . GLY A 1 75 ? 16.685 25.692 -3.538 1.00 50.34 75 GLY A CA 1
ATOM 637 C C . GLY A 1 75 ? 15.410 24.893 -3.250 1.00 50.34 75 GLY A C 1
ATOM 638 O O . GLY A 1 75 ? 14.734 25.153 -2.249 1.00 50.34 75 GLY A O 1
ATOM 639 N N . PRO A 1 76 ? 15.050 23.913 -4.099 1.00 56.66 76 PRO A N 1
ATOM 640 C CA . PRO A 1 76 ? 13.992 22.988 -3.727 1.00 56.66 76 PRO A CA 1
ATOM 641 C C . PRO A 1 76 ? 14.262 22.500 -2.300 1.00 56.66 76 PRO A C 1
ATOM 643 O O . PRO A 1 76 ? 15.396 22.147 -1.998 1.00 56.66 76 PRO A O 1
ATOM 646 N N . PHE A 1 77 ? 13.260 22.514 -1.418 1.00 64.06 77 PHE A N 1
ATOM 647 C CA . PHE A 1 77 ? 13.444 22.200 0.010 1.00 64.06 77 PHE A CA 1
ATOM 648 C C . PHE A 1 77 ? 14.111 20.833 0.256 1.00 64.06 77 PHE A C 1
ATOM 650 O O . PHE A 1 77 ? 14.664 20.595 1.318 1.00 64.06 77 PHE A O 1
ATOM 657 N N . PHE A 1 78 ? 14.064 19.952 -0.746 1.00 68.06 78 PHE A N 1
ATOM 658 C CA . PHE A 1 78 ? 14.665 18.622 -0.775 1.00 68.06 78 PHE A CA 1
ATOM 659 C C . PHE A 1 78 ? 16.079 18.578 -1.391 1.00 68.06 78 PHE A C 1
ATOM 661 O O . PHE A 1 78 ? 16.651 17.502 -1.536 1.00 68.06 78 PHE A O 1
ATOM 668 N N . ALA A 1 79 ? 16.653 19.702 -1.830 1.00 67.88 79 ALA A N 1
ATOM 669 C CA . ALA A 1 79 ? 17.960 19.737 -2.492 1.00 67.88 79 ALA A CA 1
ATOM 670 C C . ALA A 1 79 ? 19.090 19.309 -1.549 1.00 67.88 79 ALA A C 1
ATOM 672 O O . ALA A 1 79 ? 19.961 18.534 -1.947 1.00 67.88 79 ALA A O 1
ATOM 673 N N . ASP A 1 80 ? 19.044 19.763 -0.296 1.00 69.50 80 ASP A N 1
ATOM 674 C CA . ASP A 1 80 ? 19.994 19.356 0.741 1.00 69.50 80 ASP A CA 1
ATOM 675 C C . ASP A 1 80 ? 19.861 17.863 1.060 1.00 69.50 80 ASP A C 1
ATOM 677 O O . ASP A 1 80 ? 20.872 17.170 1.182 1.00 69.50 80 ASP A O 1
ATOM 681 N N . ASP A 1 81 ? 18.633 17.333 1.076 1.00 78.31 81 ASP A N 1
ATOM 682 C CA . ASP A 1 81 ? 18.388 15.897 1.236 1.00 78.31 81 ASP A CA 1
ATOM 683 C C . ASP A 1 81 ? 18.990 15.093 0.076 1.00 78.31 81 ASP A C 1
ATOM 685 O O . ASP A 1 81 ? 19.664 14.087 0.295 1.00 78.31 81 ASP A O 1
ATOM 689 N N . LEU A 1 82 ? 18.803 15.545 -1.170 1.00 76.62 82 LEU A N 1
ATOM 690 C CA . LEU A 1 82 ? 19.390 14.895 -2.347 1.00 76.62 82 LEU A CA 1
ATOM 691 C C . LEU A 1 82 ? 20.924 14.933 -2.322 1.00 76.62 82 LEU A C 1
ATOM 693 O O . LEU A 1 82 ? 21.559 13.931 -2.656 1.00 76.62 82 LEU A O 1
ATOM 697 N N . ASN A 1 83 ? 21.520 16.056 -1.905 1.00 73.50 83 ASN A N 1
ATOM 698 C CA . ASN A 1 83 ? 22.965 16.171 -1.691 1.00 73.50 83 ASN A CA 1
ATOM 699 C C . ASN A 1 83 ? 23.443 15.163 -0.644 1.00 73.50 83 ASN A C 1
ATOM 701 O O . ASN A 1 83 ? 24.379 14.404 -0.899 1.00 73.50 83 ASN A O 1
ATOM 705 N N . HIS A 1 84 ? 22.764 15.115 0.503 1.00 80.50 84 HIS A N 1
ATOM 706 C CA . HIS A 1 84 ? 23.085 14.178 1.569 1.00 80.50 84 HIS A CA 1
ATOM 707 C C . HIS A 1 84 ? 23.023 12.730 1.072 1.00 80.50 84 HIS A C 1
ATOM 709 O O . HIS A 1 84 ? 23.963 11.963 1.280 1.00 80.50 84 HIS A O 1
ATOM 715 N N . ILE A 1 85 ? 21.959 12.362 0.352 1.00 82.81 85 ILE A N 1
ATOM 716 C CA . ILE A 1 85 ? 21.795 11.025 -0.229 1.00 82.81 85 ILE A CA 1
ATOM 717 C C . ILE A 1 85 ? 22.944 10.705 -1.196 1.00 82.81 85 ILE A C 1
ATOM 719 O O . ILE A 1 85 ? 23.554 9.640 -1.080 1.00 82.81 85 ILE A O 1
ATOM 723 N N . ALA A 1 86 ? 23.282 11.619 -2.110 1.00 78.94 86 ALA A N 1
ATOM 724 C CA . ALA A 1 86 ? 24.370 11.426 -3.070 1.00 78.94 86 ALA A CA 1
ATOM 725 C C . ALA A 1 86 ? 25.726 11.203 -2.375 1.00 78.94 86 ALA A C 1
ATOM 727 O O . ALA A 1 86 ? 26.482 10.304 -2.752 1.00 78.94 86 ALA A O 1
ATOM 728 N N . GLU A 1 87 ? 26.012 11.964 -1.315 1.00 81.12 87 GLU A N 1
ATOM 729 C CA . GLU A 1 87 ? 27.222 11.784 -0.509 1.00 81.12 87 GLU A CA 1
ATOM 730 C C . GLU A 1 87 ? 27.266 10.436 0.214 1.00 81.12 87 GLU A C 1
ATOM 732 O O . GLU A 1 87 ? 28.345 9.856 0.357 1.00 81.12 87 GLU A O 1
ATOM 737 N N . GLN A 1 88 ? 26.124 9.931 0.692 1.00 82.38 88 GLN A N 1
ATOM 738 C CA . GLN A 1 88 ? 26.069 8.625 1.354 1.00 82.38 88 GLN A CA 1
ATOM 739 C C . GLN A 1 88 ? 26.260 7.468 0.372 1.00 82.38 88 GLN A C 1
ATOM 741 O O . GLN A 1 88 ? 26.930 6.497 0.719 1.00 82.38 88 GLN A O 1
ATOM 746 N N . ILE A 1 89 ? 25.727 7.572 -0.851 1.00 80.69 89 ILE A N 1
ATOM 747 C CA . ILE A 1 89 ? 25.868 6.533 -1.888 1.00 80.69 89 ILE A CA 1
ATOM 748 C C . ILE A 1 89 ? 27.333 6.319 -2.272 1.00 80.69 89 ILE A C 1
ATOM 750 O O . ILE A 1 89 ? 27.754 5.182 -2.470 1.00 80.69 89 ILE A O 1
ATOM 754 N N . GLY A 1 90 ? 28.125 7.393 -2.332 1.00 69.62 90 GLY A N 1
ATOM 755 C CA . GLY A 1 90 ? 29.550 7.320 -2.669 1.00 69.62 90 GLY A CA 1
ATOM 756 C C . GLY A 1 90 ? 30.432 6.642 -1.611 1.00 69.62 90 GLY A C 1
ATOM 757 O O . GLY A 1 90 ? 31.622 6.441 -1.851 1.00 69.62 90 GLY A O 1
ATOM 758 N N . LYS A 1 91 ? 29.888 6.297 -0.437 1.00 76.25 91 LYS A N 1
ATOM 759 C CA . LYS A 1 91 ? 30.627 5.670 0.668 1.00 76.25 91 LYS A CA 1
ATOM 760 C C . LYS A 1 91 ? 30.376 4.162 0.695 1.00 76.25 91 LYS A C 1
ATOM 762 O O . LYS A 1 91 ? 29.256 3.701 0.500 1.00 76.25 91 LYS A O 1
ATOM 767 N N . THR A 1 92 ? 31.388 3.384 1.084 1.00 65.31 92 THR A N 1
ATOM 768 C CA . THR A 1 92 ? 31.297 1.917 1.267 1.00 65.31 92 THR A CA 1
ATOM 769 C C . THR A 1 92 ? 30.178 1.492 2.236 1.00 65.31 92 THR A C 1
ATOM 771 O O . THR A 1 92 ? 29.718 0.355 2.205 1.00 65.31 92 THR A O 1
ATOM 774 N N . SER A 1 93 ? 29.705 2.405 3.090 1.00 73.38 93 SER A N 1
ATOM 775 C CA . SER A 1 93 ? 28.642 2.188 4.075 1.00 73.38 93 SER A CA 1
ATOM 776 C C . SER A 1 93 ? 27.235 2.594 3.614 1.00 73.38 93 SER A C 1
ATOM 778 O O . SER A 1 93 ? 26.342 2.640 4.459 1.00 73.38 93 SER A O 1
ATOM 780 N N . ALA A 1 94 ? 27.005 2.891 2.328 1.00 75.56 94 ALA A N 1
ATOM 781 C CA . ALA A 1 94 ? 25.712 3.371 1.815 1.00 75.56 94 ALA A CA 1
ATOM 782 C C . ALA A 1 94 ? 24.506 2.532 2.289 1.00 75.56 94 ALA A C 1
ATOM 784 O O . ALA A 1 94 ? 23.462 3.080 2.637 1.00 75.56 94 ALA A O 1
ATOM 785 N N . LYS A 1 95 ? 24.681 1.205 2.395 1.00 79.69 95 LYS A N 1
ATOM 786 C CA . LYS A 1 95 ? 23.659 0.250 2.863 1.00 79.69 95 LYS A CA 1
ATOM 787 C C . LYS A 1 95 ? 23.189 0.488 4.302 1.00 79.69 95 LYS A C 1
ATOM 789 O O . LYS A 1 95 ? 22.051 0.172 4.622 1.00 79.69 95 LYS A O 1
ATOM 794 N N . ASN A 1 96 ? 24.052 1.045 5.149 1.00 82.62 96 ASN A N 1
ATOM 795 C CA . ASN A 1 96 ? 23.742 1.358 6.546 1.00 82.62 96 ASN A CA 1
ATOM 796 C C . ASN A 1 96 ? 23.366 2.834 6.746 1.00 82.62 96 ASN A C 1
ATOM 798 O O . ASN A 1 96 ? 22.880 3.194 7.813 1.00 82.62 96 ASN A O 1
ATOM 802 N N . ALA A 1 97 ? 23.633 3.688 5.754 1.00 85.19 97 ALA A N 1
ATOM 803 C CA . ALA A 1 97 ? 23.391 5.127 5.828 1.00 85.19 97 ALA A CA 1
ATOM 804 C C . ALA A 1 97 ? 22.020 5.543 5.268 1.00 85.19 97 ALA A C 1
ATOM 806 O O . ALA A 1 97 ? 21.505 6.593 5.641 1.00 85.19 97 ALA A O 1
ATOM 807 N N . LEU A 1 98 ? 21.430 4.739 4.378 1.00 88.06 98 LEU A N 1
ATOM 808 C CA . LEU A 1 98 ? 20.113 4.982 3.786 1.00 88.06 98 LEU A CA 1
ATOM 809 C C . LEU A 1 98 ? 19.072 4.007 4.342 1.00 88.06 98 LEU A C 1
ATOM 811 O O . LEU A 1 98 ? 19.402 2.907 4.785 1.00 88.06 98 LEU A O 1
ATOM 815 N N . SER A 1 99 ? 17.792 4.383 4.269 1.00 89.12 99 SER A N 1
ATOM 816 C CA . SER A 1 99 ? 16.714 3.436 4.566 1.00 89.12 99 SER A CA 1
ATOM 817 C C . SER A 1 99 ? 16.744 2.262 3.573 1.00 89.12 99 SER A C 1
ATOM 819 O O . SER A 1 99 ? 17.112 2.462 2.410 1.00 89.12 99 SER A O 1
ATOM 821 N N . PRO A 1 100 ? 16.317 1.045 3.969 1.00 88.50 100 PRO A N 1
ATOM 822 C CA . PRO A 1 100 ? 16.322 -0.112 3.073 1.00 88.50 100 PRO A CA 1
ATOM 823 C C . PRO A 1 100 ? 15.563 0.129 1.765 1.00 88.50 100 PRO A C 1
ATOM 825 O O . PRO A 1 100 ? 16.030 -0.272 0.704 1.00 88.50 100 PRO A O 1
ATOM 828 N N . ALA A 1 101 ? 14.427 0.833 1.833 1.00 90.25 101 ALA A N 1
ATOM 829 C CA . ALA A 1 101 ? 13.657 1.214 0.656 1.00 90.25 101 ALA A CA 1
ATOM 830 C C . ALA A 1 101 ? 14.471 2.134 -0.265 1.00 90.25 101 ALA A C 1
ATOM 832 O O . ALA A 1 101 ? 14.684 1.811 -1.428 1.00 90.25 101 ALA A O 1
ATOM 833 N N . LEU A 1 102 ? 14.984 3.253 0.254 1.00 88.69 102 LEU A N 1
ATOM 834 C CA . LEU A 1 102 ? 15.720 4.222 -0.560 1.00 88.69 102 LEU A CA 1
ATOM 835 C C . LEU A 1 102 ? 16.996 3.617 -1.164 1.00 88.69 102 LEU A C 1
ATOM 837 O O . LEU A 1 102 ? 17.298 3.858 -2.331 1.00 88.69 102 LEU A O 1
ATOM 841 N N . TYR A 1 103 ? 17.705 2.787 -0.397 1.00 87.69 103 TYR A N 1
ATOM 842 C CA . TYR A 1 103 ? 18.865 2.049 -0.885 1.00 87.69 103 TYR A CA 1
ATOM 843 C C . TYR A 1 103 ? 18.495 1.123 -2.053 1.00 87.69 103 TYR A C 1
ATOM 845 O O . TYR A 1 103 ? 19.100 1.217 -3.120 1.00 87.69 103 TYR A O 1
ATOM 853 N N . GLN A 1 104 ? 17.470 0.275 -1.884 1.00 86.56 104 GLN A N 1
ATOM 854 C CA . GLN A 1 104 ? 17.018 -0.646 -2.935 1.00 86.56 104 GLN A CA 1
ATOM 855 C C . GLN A 1 104 ? 16.468 0.082 -4.166 1.00 86.56 104 GLN A C 1
ATOM 857 O O . GLN A 1 104 ? 16.644 -0.399 -5.281 1.00 86.56 104 GLN A O 1
ATOM 862 N N . TYR A 1 105 ? 15.824 1.239 -3.993 1.00 88.38 105 TYR A N 1
ATOM 863 C CA . TYR A 1 105 ? 15.348 2.051 -5.113 1.00 88.38 105 TYR A CA 1
ATOM 864 C C . TYR A 1 105 ? 16.499 2.546 -5.993 1.00 88.38 105 TYR A C 1
ATOM 866 O O . TYR A 1 105 ? 16.417 2.483 -7.216 1.00 88.38 105 TYR A O 1
ATOM 874 N N . LEU A 1 106 ? 17.559 3.062 -5.362 1.00 86.19 106 LEU A N 1
ATOM 875 C CA . LEU A 1 106 ? 18.643 3.754 -6.058 1.00 86.19 106 LEU A CA 1
ATOM 876 C C . LEU A 1 106 ? 19.702 2.801 -6.608 1.00 86.19 106 LEU A C 1
ATOM 878 O O . LEU A 1 106 ? 20.232 3.042 -7.689 1.00 86.19 106 LEU A O 1
ATOM 882 N N . LEU A 1 107 ? 20.022 1.740 -5.866 1.00 84.25 107 LEU A N 1
ATOM 883 C CA . LEU A 1 107 ? 21.115 0.821 -6.199 1.00 84.25 107 LEU A CA 1
ATOM 884 C C . LEU A 1 107 ? 20.623 -0.564 -6.633 1.00 84.25 107 LEU A C 1
ATOM 886 O O . LEU A 1 107 ? 21.416 -1.382 -7.091 1.00 84.25 107 LEU A O 1
ATOM 890 N N . GLY A 1 108 ? 19.317 -0.819 -6.541 1.00 82.94 108 GLY A N 1
ATOM 891 C CA . GLY A 1 108 ? 18.727 -2.103 -6.890 1.00 82.94 108 GLY A CA 1
ATOM 892 C C . GLY A 1 108 ? 19.026 -3.195 -5.863 1.00 82.94 108 GLY A C 1
ATOM 893 O O . GLY A 1 108 ? 19.332 -2.941 -4.697 1.00 82.94 108 GLY A O 1
ATOM 894 N N . ASN A 1 109 ? 18.896 -4.441 -6.311 1.00 80.12 109 ASN A N 1
ATOM 895 C CA . ASN A 1 109 ? 19.231 -5.635 -5.546 1.00 80.12 109 ASN A CA 1
ATOM 896 C C . ASN A 1 109 ? 20.279 -6.437 -6.325 1.00 80.12 109 ASN A C 1
ATOM 898 O O . ASN A 1 109 ? 20.139 -6.588 -7.541 1.00 80.12 109 ASN A O 1
ATOM 902 N N . ASP A 1 110 ? 21.289 -6.960 -5.626 1.00 76.81 110 ASP A N 1
ATOM 903 C CA . ASP A 1 110 ? 22.377 -7.750 -6.216 1.00 76.81 110 ASP A CA 1
ATOM 904 C C . ASP A 1 110 ? 21.855 -9.034 -6.886 1.00 76.81 110 ASP A C 1
ATOM 906 O O . ASP A 1 110 ? 22.411 -9.504 -7.875 1.00 76.81 110 ASP A O 1
ATOM 910 N N . ASN A 1 111 ? 20.754 -9.589 -6.365 1.00 81.44 111 ASN A N 1
ATOM 911 C CA . ASN A 1 111 ? 20.144 -10.820 -6.862 1.00 81.44 111 ASN A CA 1
ATOM 912 C C . ASN A 1 111 ? 18.811 -10.521 -7.551 1.00 81.44 111 ASN A C 1
ATOM 914 O O . ASN A 1 111 ? 17.754 -10.503 -6.917 1.00 81.44 111 ASN A O 1
ATOM 918 N N . GLN A 1 112 ? 18.857 -10.299 -8.862 1.00 82.88 112 GLN A N 1
ATOM 919 C CA . GLN A 1 112 ? 17.659 -10.134 -9.683 1.00 82.88 112 GLN A CA 1
ATOM 920 C C . GLN A 1 112 ? 17.230 -11.480 -10.268 1.00 82.88 112 GLN A C 1
ATOM 922 O O . GLN A 1 112 ? 18.021 -12.171 -10.906 1.00 82.88 112 GLN A O 1
ATOM 927 N N . VAL A 1 113 ? 15.961 -11.838 -10.075 1.00 85.38 113 VAL A N 1
ATOM 928 C CA . VAL A 1 113 ? 15.361 -13.041 -10.661 1.00 85.38 113 VAL A CA 1
ATOM 929 C C . VAL A 1 113 ? 14.241 -12.612 -11.594 1.00 85.38 113 VAL A C 1
ATOM 931 O O . VAL A 1 113 ? 13.268 -11.993 -11.164 1.00 85.38 113 VAL A O 1
ATOM 934 N N . MET A 1 114 ? 14.379 -12.945 -12.875 1.00 88.38 114 MET A N 1
ATOM 935 C CA . MET A 1 114 ? 13.308 -12.768 -13.847 1.00 88.38 114 MET A CA 1
ATOM 936 C C . MET A 1 114 ? 12.341 -13.943 -13.732 1.00 88.38 114 MET A C 1
ATOM 938 O O . MET A 1 114 ? 12.732 -15.092 -13.933 1.00 88.38 114 MET A O 1
ATOM 942 N N . LEU A 1 115 ? 11.080 -13.655 -13.421 1.00 86.25 115 LEU A N 1
ATOM 943 C CA . LEU A 1 115 ? 10.029 -14.667 -13.416 1.00 86.25 115 LEU A CA 1
ATOM 944 C C . LEU A 1 115 ? 9.499 -14.855 -14.840 1.00 86.25 115 LEU A C 1
ATOM 946 O O . LEU A 1 115 ? 9.120 -13.889 -15.505 1.00 86.25 115 LEU A O 1
ATOM 950 N N . GLY A 1 116 ? 9.512 -16.105 -15.301 1.00 86.38 116 GLY A N 1
ATOM 951 C CA . GLY A 1 116 ? 8.983 -16.509 -16.600 1.00 86.38 116 GLY A CA 1
ATOM 952 C C . GLY A 1 116 ? 7.469 -16.725 -16.578 1.00 86.38 116 GLY A C 1
ATOM 953 O O . GLY A 1 116 ? 6.729 -16.101 -15.820 1.00 86.38 116 GLY A O 1
ATOM 954 N N . SER A 1 117 ? 6.982 -17.635 -17.419 1.00 91.06 117 SER A N 1
ATOM 955 C CA . SER A 1 117 ? 5.564 -17.993 -17.430 1.00 91.06 117 SER A CA 1
ATOM 956 C C . SER A 1 117 ? 5.156 -18.691 -16.132 1.00 91.06 117 SER A C 1
ATOM 958 O O . SER A 1 117 ? 5.826 -19.615 -15.672 1.00 91.06 117 SER A O 1
ATOM 960 N N . ALA A 1 118 ? 3.979 -18.353 -15.602 1.00 89.56 118 ALA A N 1
ATOM 961 C CA . ALA A 1 118 ? 3.415 -19.051 -14.445 1.00 89.56 118 ALA A CA 1
ATOM 962 C C . ALA A 1 118 ? 3.175 -20.552 -14.679 1.00 89.56 118 ALA A C 1
ATOM 964 O O . ALA A 1 118 ? 3.070 -21.309 -13.721 1.00 89.56 118 ALA A O 1
ATOM 965 N N . ARG A 1 119 ? 3.099 -20.996 -15.942 1.00 90.62 119 ARG A N 1
ATOM 966 C CA . ARG A 1 119 ? 3.018 -22.426 -16.284 1.00 90.62 119 ARG A CA 1
ATOM 967 C C . ARG A 1 119 ? 4.348 -23.156 -16.104 1.00 90.62 119 ARG A C 1
ATOM 969 O O . ARG A 1 119 ? 4.338 -24.358 -15.874 1.00 90.62 119 ARG A O 1
ATOM 976 N N . GLU A 1 120 ? 5.459 -22.447 -16.264 1.00 92.44 120 GLU A N 1
ATOM 977 C CA . GLU A 1 120 ? 6.810 -23.016 -16.247 1.00 92.44 120 GLU A CA 1
ATOM 978 C C . GLU A 1 120 ? 7.426 -22.959 -14.846 1.00 92.44 120 GLU A C 1
ATOM 980 O O . GLU A 1 120 ? 8.211 -23.833 -14.497 1.00 92.44 120 GLU A O 1
ATOM 985 N N . ASP A 1 121 ? 7.027 -21.980 -14.026 1.00 91.94 121 ASP A N 1
ATOM 986 C CA . ASP A 1 121 ? 7.530 -21.793 -12.660 1.00 91.94 121 ASP A CA 1
ATOM 987 C C . ASP A 1 121 ? 6.397 -21.756 -11.618 1.00 91.94 121 ASP A C 1
ATOM 989 O O . ASP A 1 121 ? 6.214 -20.803 -10.857 1.00 91.94 121 ASP A O 1
ATOM 993 N N . VAL A 1 122 ? 5.584 -22.812 -11.605 1.00 91.81 122 VAL A N 1
ATOM 994 C CA . VAL A 1 122 ? 4.414 -22.922 -10.717 1.00 91.81 122 VAL A CA 1
ATOM 995 C C . VAL A 1 122 ? 4.800 -22.748 -9.244 1.00 91.81 122 VAL A C 1
ATOM 997 O O . VAL A 1 122 ? 4.074 -22.097 -8.493 1.00 91.81 122 VAL A O 1
ATOM 1000 N N . ASP A 1 123 ? 5.949 -23.285 -8.831 1.00 91.81 123 ASP A N 1
ATOM 1001 C CA . ASP A 1 123 ? 6.393 -23.258 -7.437 1.00 91.81 123 ASP A CA 1
ATOM 1002 C C . ASP A 1 123 ? 6.694 -21.841 -6.939 1.00 91.81 123 ASP A C 1
ATOM 1004 O O . ASP A 1 123 ? 6.321 -21.502 -5.807 1.00 91.81 123 ASP A O 1
ATOM 1008 N N . SER A 1 124 ? 7.342 -20.997 -7.750 1.00 90.88 124 SER A N 1
ATOM 1009 C CA . SER A 1 124 ? 7.594 -19.601 -7.375 1.00 90.88 124 SER A CA 1
ATOM 1010 C C . SER A 1 124 ? 6.288 -18.825 -7.251 1.00 90.88 124 SER A C 1
ATOM 1012 O O . SER A 1 124 ? 6.052 -18.194 -6.217 1.00 90.88 124 SER A O 1
ATOM 1014 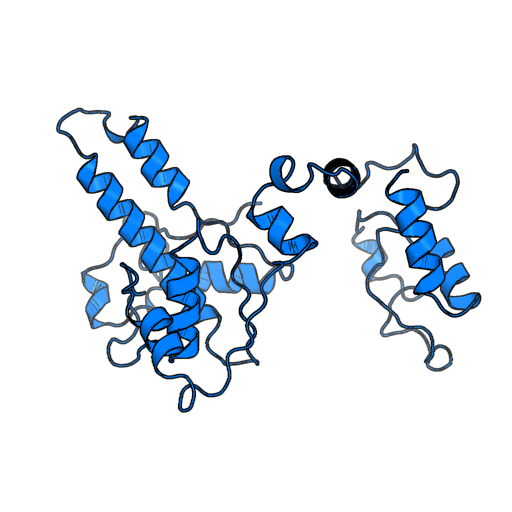N N . TYR A 1 125 ? 5.393 -18.935 -8.239 1.00 93.12 125 TYR A N 1
ATOM 1015 C CA . TYR A 1 125 ? 4.094 -18.260 -8.188 1.00 93.12 125 TYR A CA 1
ATOM 1016 C C . TYR A 1 125 ? 3.250 -18.740 -7.007 1.00 93.12 125 TYR A C 1
ATOM 1018 O O . TYR A 1 125 ? 2.739 -17.909 -6.260 1.00 93.12 125 TYR A O 1
ATOM 1026 N N . TYR A 1 126 ? 3.187 -20.049 -6.754 1.00 91.50 126 TYR A N 1
ATOM 1027 C CA . TYR A 1 126 ? 2.483 -20.596 -5.595 1.00 91.50 126 TYR A CA 1
ATOM 1028 C C . TYR A 1 126 ? 3.032 -20.040 -4.275 1.00 91.50 126 TYR A C 1
ATOM 1030 O O . TYR A 1 126 ? 2.266 -19.625 -3.406 1.00 91.50 126 TYR A O 1
ATOM 1038 N N . LYS A 1 127 ? 4.359 -19.955 -4.107 1.00 89.06 127 LYS A N 1
ATOM 1039 C CA . LYS A 1 127 ? 4.970 -19.347 -2.907 1.00 89.06 127 LYS A CA 1
ATOM 1040 C C . LYS A 1 127 ? 4.620 -17.865 -2.753 1.00 89.06 127 LYS A C 1
ATOM 1042 O O . LYS A 1 127 ? 4.475 -17.399 -1.619 1.00 89.06 127 LYS A O 1
ATOM 1047 N N . MET A 1 128 ? 4.484 -17.138 -3.860 1.00 89.19 128 MET A N 1
ATOM 1048 C CA . MET A 1 128 ? 4.111 -15.719 -3.870 1.00 89.19 128 MET A CA 1
ATOM 1049 C C . MET A 1 128 ? 2.611 -15.504 -3.623 1.00 89.19 128 MET A C 1
ATOM 1051 O O . MET A 1 128 ? 2.230 -14.481 -3.059 1.00 89.19 128 MET A O 1
ATOM 1055 N N . THR A 1 129 ? 1.757 -16.467 -3.975 1.00 90.44 129 THR A N 1
ATOM 1056 C CA . THR A 1 129 ? 0.293 -16.332 -3.879 1.00 90.44 129 THR A CA 1
ATOM 1057 C C . THR A 1 129 ? -0.323 -17.059 -2.692 1.00 90.44 129 THR A C 1
ATOM 1059 O O . THR A 1 129 ? -1.445 -16.740 -2.324 1.00 90.44 129 THR A O 1
ATOM 1062 N N . ARG A 1 130 ? 0.381 -18.010 -2.063 1.00 87.31 130 ARG A N 1
ATOM 1063 C CA . ARG A 1 130 ? -0.141 -18.779 -0.914 1.00 87.31 130 ARG A CA 1
ATOM 1064 C C . ARG A 1 130 ? -0.353 -17.950 0.355 1.00 87.31 130 ARG A C 1
ATOM 1066 O O . ARG A 1 130 ? -0.964 -18.436 1.301 1.00 87.31 130 ARG A O 1
ATOM 1073 N N . GLY A 1 131 ? 0.242 -16.759 0.430 1.00 77.44 131 GLY A N 1
ATOM 1074 C CA . GLY A 1 131 ? -0.021 -15.829 1.523 1.00 77.44 131 GLY A CA 1
ATOM 1075 C C . GLY A 1 131 ? -1.421 -15.246 1.372 1.00 77.44 131 GLY A C 1
ATOM 1076 O O . GLY A 1 131 ? -1.815 -14.894 0.264 1.00 77.44 131 GLY A O 1
ATOM 1077 N N . PHE A 1 132 ? -2.159 -15.135 2.472 1.00 74.12 132 PHE A N 1
ATOM 1078 C CA . PHE A 1 132 ? -3.381 -14.344 2.498 1.00 74.12 132 PHE A CA 1
ATOM 1079 C C . PHE A 1 132 ? -3.052 -12.996 3.124 1.00 74.12 132 PHE A C 1
ATOM 1081 O O . PHE A 1 132 ? -2.618 -12.930 4.277 1.00 74.12 132 PHE A O 1
ATOM 1088 N N . PHE A 1 133 ? -3.237 -11.929 2.354 1.00 86.62 133 PHE A N 1
ATOM 1089 C CA . PHE A 1 133 ? -3.399 -10.607 2.938 1.00 86.62 133 PHE A CA 1
ATOM 1090 C C . PHE A 1 133 ? -4.650 -10.613 3.831 1.00 86.62 133 PHE A C 1
ATOM 1092 O O . PHE A 1 133 ? -5.628 -11.313 3.560 1.00 86.62 133 PHE A O 1
ATOM 1099 N N . LYS A 1 134 ? -4.594 -9.893 4.950 1.00 90.94 134 LYS A N 1
ATOM 1100 C CA . LYS A 1 134 ? -5.584 -9.972 6.031 1.00 90.94 134 LYS A CA 1
ATOM 1101 C C . LYS A 1 134 ? -6.890 -9.259 5.700 1.00 90.94 134 LYS A C 1
ATOM 1103 O O . LYS A 1 134 ? -7.899 -9.531 6.340 1.00 90.94 134 LYS A O 1
ATOM 1108 N N . GLY A 1 135 ? -6.870 -8.338 4.741 1.00 92.00 135 GLY A N 1
ATOM 1109 C CA . GLY A 1 135 ? -8.021 -7.522 4.378 1.00 92.00 135 GLY A CA 1
ATOM 1110 C C . GLY A 1 135 ? -8.172 -7.399 2.873 1.00 92.00 135 GLY A C 1
ATOM 1111 O O . GLY A 1 135 ? -7.219 -7.070 2.179 1.00 92.00 135 GLY A O 1
ATOM 1112 N N . ARG A 1 136 ? -9.389 -7.628 2.390 1.00 92.56 136 ARG A N 1
ATOM 1113 C CA . ARG A 1 136 ? -9.807 -7.359 1.013 1.00 92.56 136 ARG A CA 1
ATOM 1114 C C . ARG A 1 136 ? -10.752 -6.167 1.028 1.00 92.56 136 ARG A C 1
ATOM 1116 O O . ARG A 1 136 ? -11.584 -6.068 1.933 1.00 92.56 136 ARG A O 1
ATOM 1123 N N . TRP A 1 137 ? -10.645 -5.277 0.049 1.00 93.94 137 TRP A N 1
ATOM 1124 C CA . TRP A 1 137 ? -11.598 -4.180 -0.073 1.00 93.94 137 TRP A CA 1
ATOM 1125 C C . TRP A 1 137 ? -13.012 -4.744 -0.306 1.00 93.94 137 TRP A C 1
ATOM 1127 O O . TRP A 1 137 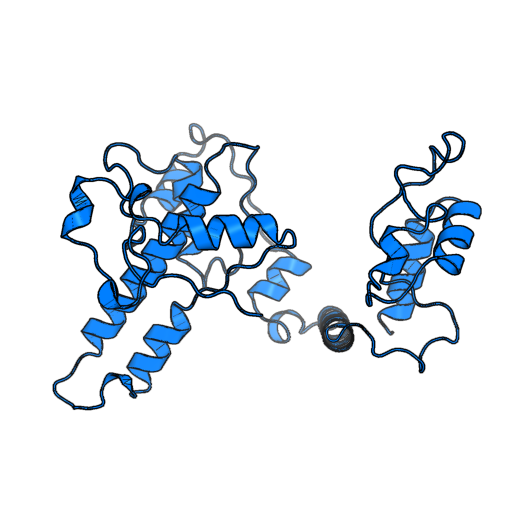? -13.147 -5.734 -1.031 1.00 93.94 137 TRP A O 1
ATOM 1137 N N . PRO A 1 138 ? -14.075 -4.157 0.276 1.00 93.50 138 PRO A N 1
ATOM 1138 C CA . PRO A 1 138 ? -15.445 -4.675 0.166 1.00 93.50 138 PRO A CA 1
ATOM 1139 C C . PRO A 1 138 ? -16.087 -4.416 -1.218 1.00 93.50 138 PRO A C 1
ATOM 1141 O O . PRO A 1 138 ? -17.180 -3.857 -1.339 1.00 93.50 138 PRO A O 1
ATOM 1144 N N . GLU A 1 139 ? -15.399 -4.820 -2.291 1.00 92.38 139 GLU A N 1
ATOM 1145 C CA . GLU A 1 139 ? -15.928 -4.921 -3.657 1.00 92.38 139 GLU A CA 1
ATOM 1146 C C . GLU A 1 139 ? -16.619 -6.278 -3.877 1.00 92.38 139 GLU A C 1
ATOM 1148 O O . GLU A 1 139 ? -16.616 -7.149 -3.005 1.00 92.38 139 GLU A O 1
ATOM 1153 N N . ASN A 1 140 ? -17.209 -6.472 -5.061 1.00 93.12 140 ASN A N 1
ATOM 1154 C CA . ASN A 1 140 ? -17.980 -7.670 -5.396 1.00 93.12 140 ASN A CA 1
ATOM 1155 C C . ASN A 1 140 ? -17.193 -8.964 -5.069 1.00 93.12 140 ASN A C 1
ATOM 1157 O O . ASN A 1 140 ? -16.104 -9.148 -5.617 1.00 93.12 140 ASN A O 1
ATOM 1161 N N . PRO A 1 141 ? -17.705 -9.850 -4.191 1.00 91.62 141 PRO A N 1
ATOM 1162 C CA . PRO A 1 141 ? -17.003 -11.056 -3.746 1.00 91.62 141 PRO A CA 1
ATOM 1163 C C . PRO A 1 141 ? -16.718 -12.081 -4.850 1.00 91.62 141 PRO A C 1
ATOM 1165 O O . PRO A 1 141 ? -15.787 -12.869 -4.697 1.00 91.62 141 PRO A O 1
ATOM 1168 N N . ASP A 1 142 ? -17.446 -12.043 -5.967 1.00 92.81 142 ASP A N 1
ATOM 1169 C CA . ASP A 1 142 ? -17.273 -12.982 -7.081 1.00 92.81 142 ASP A CA 1
ATOM 1170 C C . ASP A 1 142 ? -15.975 -12.737 -7.871 1.00 92.81 142 ASP A C 1
ATOM 1172 O O . ASP A 1 142 ? -15.499 -13.619 -8.588 1.00 92.81 142 ASP A O 1
ATOM 1176 N N . TYR A 1 143 ? -15.376 -11.545 -7.743 1.00 88.94 143 TYR A N 1
ATOM 1177 C CA . TYR A 1 143 ? -14.194 -11.144 -8.508 1.00 88.94 143 TYR A CA 1
ATOM 1178 C C . TYR A 1 143 ? -12.973 -10.939 -7.613 1.00 88.94 143 TYR A C 1
ATOM 1180 O O . TYR A 1 143 ? -12.867 -9.961 -6.877 1.00 88.94 143 TYR A O 1
ATOM 1188 N N . GLY A 1 144 ? -12.003 -11.845 -7.697 1.00 87.25 144 GLY A N 1
ATOM 1189 C CA . GLY A 1 144 ? -10.718 -11.710 -7.013 1.00 87.25 144 GLY A CA 1
ATOM 1190 C C . GLY A 1 144 ? -9.671 -10.931 -7.811 1.00 87.25 144 GLY A C 1
ATOM 1191 O O . GLY A 1 144 ? -9.838 -10.634 -8.996 1.00 87.25 144 GLY A O 1
ATOM 1192 N N . LEU A 1 145 ? -8.539 -10.666 -7.160 1.00 91.06 145 LEU A N 1
ATOM 1193 C CA . LEU A 1 145 ? -7.326 -10.233 -7.843 1.00 91.06 145 LEU A CA 1
ATOM 1194 C C . LEU A 1 145 ? -6.866 -11.301 -8.845 1.00 91.06 145 LEU A C 1
ATOM 1196 O O . LEU A 1 145 ? -6.905 -12.504 -8.576 1.00 91.06 145 LEU A O 1
ATOM 1200 N N . SER A 1 146 ? -6.372 -10.854 -9.998 1.00 91.19 146 SER A N 1
ATOM 1201 C CA . SER A 1 146 ? -5.643 -11.731 -10.920 1.00 91.19 146 SER A CA 1
ATOM 1202 C C . SER A 1 146 ? -4.347 -12.244 -10.283 1.00 91.19 146 SER A C 1
ATOM 1204 O O . SER A 1 146 ? -3.826 -11.646 -9.343 1.00 91.19 146 SER A O 1
ATOM 1206 N N . LEU A 1 147 ? -3.770 -13.313 -10.840 1.00 91.12 147 LEU A N 1
ATOM 1207 C CA . LEU A 1 147 ? -2.554 -13.949 -10.317 1.00 91.12 147 LEU A CA 1
ATOM 1208 C C . LEU A 1 147 ? -1.430 -12.948 -9.985 1.00 91.12 147 LEU A C 1
ATOM 1210 O O . LEU A 1 147 ? -0.897 -12.961 -8.880 1.00 91.12 147 LEU A O 1
ATOM 1214 N N . LEU A 1 148 ? -1.090 -12.061 -10.927 1.00 90.81 148 LEU A N 1
ATOM 1215 C CA . LEU A 1 148 ? -0.001 -11.094 -10.744 1.00 90.81 148 LEU A CA 1
ATOM 1216 C C . LEU A 1 148 ? -0.357 -9.976 -9.762 1.00 90.81 148 LEU A C 1
ATOM 1218 O O . LEU A 1 148 ? 0.524 -9.484 -9.060 1.00 90.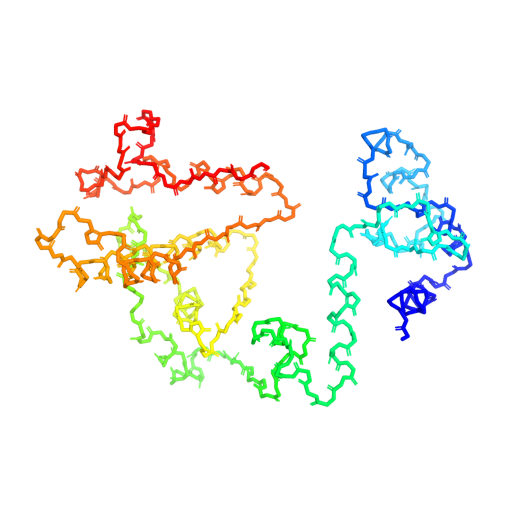81 148 LEU A O 1
ATOM 1222 N N . GLN A 1 149 ? -1.633 -9.593 -9.678 1.00 91.62 149 GLN A N 1
ATOM 1223 C CA . GLN A 1 149 ? -2.085 -8.651 -8.658 1.00 91.62 149 GLN A CA 1
ATOM 1224 C C . GLN A 1 149 ? -1.992 -9.284 -7.264 1.00 91.62 149 GLN A C 1
ATOM 1226 O O . GLN A 1 149 ? -1.461 -8.649 -6.360 1.00 91.62 149 GLN A O 1
ATOM 1231 N N . SER A 1 150 ? -2.398 -10.548 -7.107 1.00 91.88 150 SER A N 1
ATOM 1232 C CA . SER A 1 150 ? -2.243 -11.297 -5.853 1.00 91.88 150 SER A CA 1
ATOM 1233 C C . SER A 1 150 ? -0.777 -11.415 -5.439 1.00 91.88 150 SER A C 1
ATOM 1235 O O . SER A 1 150 ? -0.452 -11.170 -4.279 1.00 91.88 150 SER A O 1
ATOM 1237 N N . CYS A 1 151 ? 0.129 -11.712 -6.384 1.00 91.38 151 CYS A N 1
ATOM 1238 C CA . CYS A 1 151 ? 1.570 -11.672 -6.124 1.00 91.38 151 CYS A CA 1
ATOM 1239 C C . CYS A 1 151 ? 2.007 -10.295 -5.611 1.00 91.38 151 CYS A C 1
ATOM 1241 O O . CYS A 1 151 ? 2.685 -10.208 -4.591 1.00 91.38 151 CYS A O 1
ATOM 1243 N N . ALA A 1 152 ? 1.615 -9.220 -6.298 1.00 91.81 152 ALA A N 1
ATOM 1244 C CA . ALA A 1 152 ? 2.017 -7.866 -5.940 1.00 91.81 152 ALA A CA 1
ATOM 1245 C C . ALA A 1 152 ? 1.509 -7.443 -4.552 1.00 91.81 152 ALA A C 1
ATOM 1247 O O . ALA A 1 152 ? 2.292 -6.912 -3.766 1.00 91.81 152 ALA A O 1
ATOM 1248 N N . VAL A 1 153 ? 0.242 -7.725 -4.218 1.00 93.31 153 VAL A N 1
ATOM 1249 C CA . VAL A 1 153 ? -0.311 -7.428 -2.885 1.00 93.31 153 VAL A CA 1
ATOM 1250 C C . VAL A 1 153 ? 0.424 -8.230 -1.813 1.00 93.31 153 VAL A C 1
ATOM 1252 O O . VAL A 1 153 ? 0.910 -7.646 -0.848 1.00 93.31 153 VAL A O 1
ATOM 1255 N N . ASN A 1 154 ? 0.611 -9.539 -2.004 1.00 92.81 154 ASN A N 1
ATOM 1256 C CA . ASN A 1 154 ? 1.320 -10.389 -1.041 1.00 92.81 154 ASN A CA 1
ATOM 1257 C C . ASN A 1 154 ? 2.792 -10.015 -0.836 1.00 92.81 154 ASN A C 1
ATOM 1259 O O . ASN A 1 154 ? 3.327 -10.197 0.258 1.00 92.81 154 ASN A O 1
ATOM 1263 N N . LEU A 1 155 ? 3.472 -9.525 -1.872 1.00 91.25 155 LEU A N 1
ATOM 1264 C CA . LEU A 1 155 ? 4.820 -8.981 -1.722 1.00 91.25 155 LEU A CA 1
ATOM 1265 C C . LEU A 1 155 ? 4.788 -7.679 -0.917 1.00 91.25 155 LEU A C 1
ATOM 1267 O O . LEU A 1 155 ? 5.580 -7.521 0.010 1.00 91.25 155 LEU A O 1
ATOM 1271 N N . ALA A 1 156 ? 3.840 -6.785 -1.219 1.00 91.56 156 ALA A N 1
ATOM 1272 C CA . ALA A 1 156 ? 3.705 -5.490 -0.555 1.00 91.56 156 ALA A CA 1
ATOM 1273 C C . ALA A 1 156 ? 3.344 -5.602 0.936 1.00 91.56 156 ALA A C 1
ATOM 1275 O O . ALA A 1 156 ? 3.678 -4.707 1.719 1.00 91.56 156 ALA A O 1
ATOM 1276 N N . THR A 1 157 ? 2.697 -6.692 1.371 1.00 89.69 157 THR A N 1
ATOM 1277 C CA . THR A 1 157 ? 2.438 -6.925 2.803 1.00 89.69 157 THR A CA 1
ATOM 1278 C C . THR A 1 157 ? 3.730 -7.225 3.576 1.00 89.69 157 THR A C 1
ATOM 1280 O O . THR A 1 157 ? 3.899 -6.734 4.700 1.00 89.69 157 THR A O 1
ATOM 1283 N N . LYS A 1 158 ? 4.696 -7.916 2.953 1.00 88.94 158 LYS A N 1
ATOM 1284 C CA . LYS A 1 158 ? 6.007 -8.296 3.517 1.00 88.94 158 LYS A CA 1
ATOM 1285 C C . LYS A 1 158 ? 7.043 -7.170 3.421 1.00 88.94 158 LYS A C 1
ATOM 1287 O O . LYS A 1 158 ? 8.094 -7.332 2.811 1.00 88.94 158 LYS A O 1
ATOM 1292 N N . LYS A 1 159 ? 6.763 -6.031 4.054 1.00 86.31 159 LYS A N 1
ATOM 1293 C CA . LYS A 1 159 ? 7.552 -4.787 3.931 1.00 86.31 159 LYS A CA 1
ATOM 1294 C C . LYS A 1 159 ? 9.015 -4.860 4.394 1.00 86.31 159 LYS A C 1
ATOM 1296 O O . LYS A 1 159 ? 9.813 -4.032 3.979 1.00 86.31 159 LYS A O 1
ATOM 1301 N N . ILE A 1 160 ? 9.364 -5.801 5.275 1.00 87.06 160 ILE A N 1
ATOM 1302 C CA . ILE A 1 160 ? 10.757 -5.993 5.717 1.00 87.06 160 ILE A CA 1
ATOM 1303 C C . ILE A 1 160 ? 11.559 -6.667 4.600 1.00 87.06 160 ILE A C 1
ATOM 1305 O O . ILE A 1 160 ? 12.646 -6.210 4.260 1.00 87.06 160 ILE A O 1
ATOM 1309 N N . ASP A 1 161 ? 10.988 -7.715 4.001 1.00 87.56 161 ASP A N 1
ATOM 1310 C CA . ASP A 1 161 ? 11.616 -8.465 2.910 1.00 87.56 161 ASP A CA 1
ATOM 1311 C C . ASP A 1 161 ? 11.568 -7.681 1.589 1.00 87.56 161 ASP A C 1
ATOM 1313 O O . ASP A 1 161 ? 12.517 -7.695 0.809 1.00 87.56 161 ASP A O 1
ATOM 1317 N N . ASN A 1 162 ? 10.455 -6.981 1.352 1.00 88.50 162 ASN A N 1
ATOM 1318 C CA . ASN A 1 162 ? 10.158 -6.219 0.143 1.00 88.50 162 ASN A CA 1
ATOM 1319 C C . ASN A 1 162 ? 9.799 -4.772 0.525 1.00 88.50 162 ASN A C 1
ATOM 1321 O O . ASN A 1 162 ? 8.623 -4.396 0.501 1.00 88.50 162 ASN A O 1
ATOM 1325 N N . PRO A 1 163 ? 10.786 -3.942 0.906 1.00 89.94 163 PRO A N 1
ATOM 1326 C CA . PRO A 1 163 ? 10.536 -2.552 1.285 1.00 89.94 163 PRO A CA 1
ATOM 1327 C C . PRO A 1 163 ? 10.103 -1.689 0.093 1.00 89.94 163 PRO A C 1
ATOM 1329 O O . PRO A 1 163 ? 9.567 -0.601 0.293 1.00 89.94 163 PRO A O 1
ATOM 1332 N N . ILE A 1 164 ? 10.300 -2.177 -1.139 1.00 91.00 164 ILE A N 1
ATOM 1333 C CA . ILE A 1 164 ? 9.765 -1.593 -2.369 1.00 91.00 164 ILE A CA 1
ATOM 1334 C C . ILE A 1 164 ? 9.132 -2.680 -3.223 1.00 91.00 164 ILE A C 1
ATOM 1336 O O . ILE A 1 164 ? 9.726 -3.725 -3.478 1.00 91.00 164 ILE A O 1
ATOM 1340 N N . VAL A 1 165 ? 7.937 -2.381 -3.727 1.00 90.69 165 VAL A N 1
ATOM 1341 C CA . VAL A 1 165 ? 7.253 -3.189 -4.732 1.00 90.69 165 VAL A CA 1
ATOM 1342 C C . VAL A 1 165 ? 6.844 -2.272 -5.874 1.00 90.69 165 VAL A C 1
ATOM 1344 O O . VAL A 1 165 ? 6.019 -1.376 -5.705 1.00 90.69 165 VAL A O 1
ATOM 1347 N N . ALA A 1 166 ? 7.438 -2.492 -7.044 1.00 90.31 166 ALA A N 1
ATOM 1348 C CA . ALA A 1 166 ? 7.068 -1.793 -8.265 1.00 90.31 166 ALA A CA 1
ATOM 1349 C C . ALA A 1 166 ? 6.021 -2.610 -9.028 1.00 90.31 166 ALA A C 1
ATOM 1351 O O . ALA A 1 166 ? 6.206 -3.801 -9.276 1.00 90.31 166 ALA A O 1
ATOM 1352 N N . VAL A 1 167 ? 4.927 -1.961 -9.426 1.00 89.88 167 VAL A N 1
ATOM 1353 C CA . VAL A 1 167 ? 3.871 -2.586 -10.227 1.00 89.88 167 VAL A CA 1
ATOM 1354 C C . VAL A 1 167 ? 3.734 -1.839 -11.540 1.00 89.88 167 VAL A C 1
ATOM 1356 O O . VAL A 1 167 ? 3.300 -0.688 -11.578 1.00 89.88 167 VAL A O 1
ATOM 1359 N N . ASN A 1 168 ? 4.046 -2.533 -12.628 1.00 85.50 168 ASN A N 1
ATOM 1360 C CA . ASN A 1 168 ? 3.814 -2.045 -13.977 1.00 85.50 168 ASN A CA 1
ATOM 1361 C C . ASN A 1 168 ? 2.529 -2.660 -14.526 1.00 85.50 168 ASN A C 1
ATOM 1363 O O . ASN A 1 168 ? 2.287 -3.857 -14.390 1.00 85.50 168 ASN A O 1
ATOM 1367 N N . GLY A 1 169 ? 1.696 -1.845 -15.166 1.00 78.88 169 GLY A N 1
ATOM 1368 C CA . GLY A 1 169 ? 0.476 -2.328 -15.798 1.00 78.88 169 GLY A CA 1
ATOM 1369 C C . GLY A 1 169 ? -0.017 -1.353 -16.861 1.00 78.88 169 GLY A C 1
ATOM 1370 O O . GLY A 1 169 ? -0.057 -0.149 -16.575 1.00 78.88 169 GLY A O 1
ATOM 1371 N N . PRO A 1 170 ? -0.412 -1.827 -18.057 1.00 80.31 170 PRO A N 1
ATOM 1372 C CA . PRO A 1 170 ? -1.104 -1.015 -19.053 1.00 80.31 170 PRO A CA 1
ATOM 1373 C C . PRO A 1 170 ? -2.322 -0.250 -18.488 1.00 80.31 170 PRO A C 1
ATOM 1375 O O . PRO A 1 170 ? -2.801 -0.516 -17.375 1.00 80.31 170 PRO A O 1
ATOM 1378 N N . PRO A 1 171 ? -2.855 0.741 -19.219 1.00 76.44 171 PRO A N 1
ATOM 1379 C CA . PRO A 1 171 ? -4.141 1.344 -18.879 1.00 76.44 171 PRO A CA 1
ATOM 1380 C C . PRO A 1 171 ? -5.229 0.267 -18.724 1.00 76.44 171 PRO A C 1
ATOM 1382 O O . PRO A 1 171 ? -5.291 -0.671 -19.511 1.00 76.44 171 PRO A O 1
ATOM 1385 N N . GLY A 1 172 ? -6.066 0.381 -17.688 1.00 76.06 172 GLY A N 1
ATOM 1386 C CA . GLY A 1 172 ? -7.177 -0.552 -17.449 1.00 76.06 172 GLY A CA 1
ATOM 1387 C C . GLY A 1 172 ? -6.841 -1.850 -16.700 1.00 76.06 172 GLY A C 1
ATOM 1388 O O . GLY A 1 172 ? -7.755 -2.602 -16.390 1.00 76.06 172 GLY A O 1
ATOM 1389 N N . THR A 1 173 ? -5.586 -2.117 -16.317 1.00 77.12 173 THR A N 1
ATOM 1390 C CA . THR A 1 173 ? -5.213 -3.370 -15.613 1.00 77.12 173 THR A CA 1
ATOM 1391 C C . THR A 1 173 ? -5.482 -3.377 -14.099 1.00 77.12 173 THR A C 1
ATOM 1393 O O . THR A 1 173 ? -4.779 -4.047 -13.344 1.00 77.12 173 THR A O 1
ATOM 1396 N N . GLY A 1 174 ? -6.445 -2.585 -13.619 1.00 81.69 174 GLY A N 1
ATOM 1397 C CA . GLY A 1 174 ? -6.875 -2.618 -12.214 1.00 81.69 174 GLY A CA 1
ATOM 1398 C C . GLY A 1 174 ? -5.816 -2.207 -11.180 1.00 81.69 174 GLY A C 1
ATOM 1399 O O . GLY A 1 174 ? -5.816 -2.731 -10.072 1.00 81.69 174 GLY A O 1
ATOM 1400 N N . LYS A 1 175 ? -4.899 -1.279 -11.503 1.00 86.69 175 LYS A N 1
ATOM 1401 C CA . LYS A 1 175 ? -3.908 -0.760 -10.529 1.00 86.69 175 LYS A CA 1
ATOM 1402 C C . LYS A 1 175 ? -4.573 -0.164 -9.279 1.00 86.69 175 LYS A C 1
ATOM 1404 O O . LYS A 1 175 ? -4.077 -0.353 -8.176 1.00 86.69 175 LYS A O 1
ATOM 1409 N N . THR A 1 176 ? -5.712 0.506 -9.450 1.00 85.00 176 THR A N 1
ATOM 1410 C CA . THR A 1 176 ? -6.509 1.028 -8.331 1.00 85.00 176 THR A CA 1
ATOM 1411 C C . THR A 1 176 ? -7.100 -0.098 -7.483 1.00 85.00 176 THR A C 1
ATOM 1413 O O . THR A 1 176 ? -7.048 -0.012 -6.265 1.00 85.00 176 THR A O 1
ATOM 1416 N N . THR A 1 177 ? -7.593 -1.178 -8.099 1.00 87.44 177 THR A N 1
ATOM 1417 C CA . THR A 1 177 ? -8.082 -2.369 -7.380 1.00 87.44 177 THR A CA 1
ATOM 1418 C C . THR A 1 177 ? -6.979 -2.989 -6.522 1.00 87.44 177 THR A C 1
ATOM 1420 O O . THR A 1 177 ? -7.189 -3.255 -5.345 1.00 87.44 177 THR A O 1
ATOM 1423 N N . LEU A 1 178 ? -5.767 -3.120 -7.071 1.00 91.00 178 LEU A N 1
ATOM 1424 C CA . LEU A 1 178 ? -4.599 -3.580 -6.315 1.00 91.00 178 LEU A CA 1
ATOM 1425 C C . LEU A 1 178 ? -4.300 -2.663 -5.119 1.00 91.00 178 LEU A C 1
ATOM 1427 O O . LEU A 1 178 ? -4.082 -3.153 -4.014 1.00 91.00 178 LEU A O 1
ATOM 1431 N N . LEU A 1 179 ? -4.314 -1.340 -5.322 1.00 91.44 179 LEU A N 1
ATOM 1432 C CA . LEU A 1 179 ? -4.085 -0.372 -4.245 1.00 91.44 179 LEU A CA 1
ATOM 1433 C C . LEU A 1 179 ? -5.135 -0.496 -3.128 1.00 91.44 179 LEU A C 1
ATOM 1435 O O . LEU A 1 179 ? -4.771 -0.444 -1.956 1.00 91.44 179 LEU A O 1
ATOM 1439 N N . LYS A 1 180 ? -6.413 -0.692 -3.476 1.00 93.00 180 LYS A N 1
ATOM 1440 C CA . LYS A 1 180 ? -7.497 -0.886 -2.502 1.00 93.00 180 LYS A CA 1
ATOM 1441 C C . LYS A 1 180 ? -7.252 -2.090 -1.595 1.00 93.00 180 LYS A C 1
ATOM 1443 O O . LYS A 1 180 ? -7.414 -1.964 -0.386 1.00 93.00 180 LYS A O 1
ATOM 1448 N N . ASP A 1 181 ? -6.797 -3.214 -2.141 1.00 93.94 181 ASP A N 1
ATOM 1449 C CA . ASP A 1 181 ? -6.505 -4.404 -1.331 1.00 93.94 181 ASP A CA 1
ATOM 1450 C C . ASP A 1 181 ? -5.255 -4.232 -0.454 1.00 93.94 181 ASP A C 1
ATOM 1452 O O . ASP A 1 181 ? -5.257 -4.660 0.699 1.00 93.94 181 ASP A O 1
ATOM 1456 N N . VAL A 1 182 ? -4.223 -3.515 -0.921 1.00 94.06 182 VAL A N 1
ATOM 1457 C CA . VAL A 1 182 ? -3.086 -3.130 -0.056 1.00 94.06 182 VAL A CA 1
ATOM 1458 C C . VAL A 1 182 ? -3.559 -2.266 1.118 1.00 94.06 182 VAL A C 1
ATOM 1460 O O . VAL A 1 182 ? -3.135 -2.467 2.255 1.00 94.06 182 VAL A O 1
ATOM 1463 N N . ILE A 1 183 ? -4.452 -1.309 0.859 1.00 94.31 183 ILE A N 1
ATOM 1464 C CA . ILE A 1 183 ? -5.030 -0.450 1.895 1.00 94.31 183 ILE A CA 1
ATOM 1465 C C . ILE A 1 183 ? -5.880 -1.272 2.874 1.00 94.31 183 ILE A C 1
ATOM 1467 O O . ILE A 1 183 ? -5.745 -1.097 4.087 1.00 94.31 183 ILE A O 1
ATOM 1471 N N . ALA A 1 184 ? -6.730 -2.173 2.373 1.00 94.00 184 ALA A N 1
ATOM 1472 C CA . ALA A 1 184 ? -7.571 -3.031 3.202 1.00 94.00 184 ALA A CA 1
ATOM 1473 C C . ALA A 1 184 ? -6.731 -3.932 4.118 1.00 94.00 184 ALA A C 1
ATOM 1475 O O . ALA A 1 184 ? -7.016 -4.021 5.312 1.00 94.00 184 ALA A O 1
ATOM 1476 N N . ASP A 1 185 ? -5.660 -4.542 3.600 1.00 94.62 185 ASP A N 1
ATOM 1477 C CA . ASP A 1 185 ? -4.725 -5.344 4.395 1.00 94.62 185 ASP A CA 1
ATOM 1478 C C . ASP A 1 185 ? -4.120 -4.551 5.557 1.00 94.62 185 ASP A C 1
ATOM 1480 O O . ASP A 1 185 ? -4.117 -5.018 6.701 1.00 94.62 185 ASP A O 1
ATOM 1484 N N . ARG A 1 186 ? -3.651 -3.327 5.286 1.00 94.56 186 ARG A N 1
ATOM 1485 C CA . ARG A 1 186 ? -3.083 -2.442 6.311 1.00 94.56 186 ARG A CA 1
ATOM 1486 C C . ARG A 1 186 ? -4.127 -2.023 7.336 1.00 94.56 186 ARG A C 1
ATOM 1488 O O . ARG A 1 186 ? -3.849 -2.080 8.534 1.00 94.56 186 ARG A O 1
ATOM 1495 N N . PHE A 1 187 ? -5.333 -1.681 6.888 1.00 93.56 187 PHE A N 1
ATOM 1496 C CA . PHE A 1 187 ? -6.437 -1.323 7.772 1.00 93.56 187 PHE A CA 1
ATOM 1497 C C . PHE A 1 187 ? -6.808 -2.481 8.708 1.00 93.56 187 PHE A C 1
ATOM 1499 O O . PHE A 1 187 ? -6.843 -2.292 9.922 1.00 93.56 187 PHE A O 1
ATOM 1506 N N . VAL A 1 188 ? -7.004 -3.692 8.174 1.00 94.38 188 VAL A N 1
ATOM 1507 C CA . VAL A 1 188 ? -7.341 -4.878 8.980 1.00 94.38 188 VAL A CA 1
ATOM 1508 C C . VAL A 1 188 ? -6.185 -5.276 9.898 1.00 94.38 188 VAL A C 1
ATOM 1510 O O . VAL A 1 188 ? -6.407 -5.590 11.067 1.00 94.38 188 VAL A O 1
ATOM 1513 N N . THR A 1 189 ? -4.940 -5.202 9.418 1.00 93.81 189 THR A N 1
ATOM 1514 C CA . THR A 1 189 ? -3.750 -5.461 10.244 1.00 93.81 189 THR A CA 1
ATOM 1515 C C . THR A 1 189 ? -3.683 -4.517 11.441 1.00 93.81 189 THR A C 1
ATOM 1517 O O . THR A 1 189 ? -3.437 -4.979 12.555 1.00 93.81 189 THR A O 1
ATOM 1520 N N . ARG A 1 190 ? -3.941 -3.219 11.232 1.00 94.50 190 ARG A N 1
ATOM 1521 C CA . ARG A 1 190 ? -4.018 -2.230 12.314 1.00 94.50 190 ARG A CA 1
ATOM 1522 C C . ARG A 1 190 ? -5.109 -2.585 13.314 1.00 94.50 190 ARG A C 1
ATOM 1524 O O . ARG A 1 190 ? -4.845 -2.579 14.509 1.00 94.50 190 ARG A O 1
ATOM 1531 N N . THR A 1 191 ? -6.309 -2.907 12.830 1.00 93.38 191 THR A N 1
ATOM 1532 C CA . THR A 1 191 ? -7.449 -3.260 13.686 1.00 93.38 191 THR A CA 1
ATOM 1533 C C . THR A 1 191 ? -7.126 -4.457 14.572 1.00 93.38 191 THR A C 1
ATOM 1535 O O . THR A 1 191 ? -7.327 -4.375 15.775 1.00 93.38 191 THR A O 1
ATOM 1538 N N . ILE A 1 192 ? -6.548 -5.527 14.016 1.00 94.06 192 ILE A N 1
ATOM 1539 C CA . ILE A 1 192 ? -6.146 -6.708 14.797 1.00 94.06 192 ILE A CA 1
ATOM 1540 C C . ILE A 1 192 ? -5.123 -6.327 15.876 1.00 94.06 192 ILE A C 1
ATOM 1542 O O . ILE A 1 192 ? -5.312 -6.661 17.039 1.00 94.06 192 ILE A O 1
ATOM 1546 N N . ARG A 1 193 ? -4.078 -5.564 15.522 1.00 93.38 193 ARG A N 1
ATOM 1547 C CA . ARG A 1 193 ? -3.056 -5.131 16.493 1.00 93.38 193 ARG A CA 1
ATOM 1548 C C . ARG A 1 193 ? -3.626 -4.247 17.606 1.00 93.38 193 ARG A C 1
ATOM 1550 O O . ARG A 1 193 ? -3.158 -4.316 18.741 1.00 93.38 193 ARG A O 1
ATOM 1557 N N . LEU A 1 194 ? -4.598 -3.396 17.279 1.00 93.56 194 LEU A N 1
ATOM 1558 C CA . LEU A 1 194 ? -5.275 -2.555 18.262 1.00 93.56 194 LEU A CA 1
ATOM 1559 C C . LEU A 1 194 ? -6.161 -3.386 19.190 1.00 93.56 194 LEU A C 1
ATOM 1561 O O . LEU A 1 194 ? -6.097 -3.164 20.389 1.00 93.56 194 LEU A O 1
ATOM 1565 N N . LEU A 1 195 ? -6.900 -4.369 18.669 1.00 92.31 195 LEU A N 1
ATOM 1566 C CA . LEU A 1 195 ? -7.679 -5.306 19.490 1.00 92.31 195 LEU A CA 1
ATOM 1567 C C . LEU A 1 195 ? -6.783 -6.115 20.441 1.00 92.31 195 LEU A C 1
ATOM 1569 O O . LEU A 1 195 ? -7.138 -6.309 21.595 1.00 92.31 195 LEU A O 1
ATOM 1573 N N . ASP A 1 196 ? -5.587 -6.515 19.999 1.00 90.06 196 ASP A N 1
ATOM 1574 C CA . ASP A 1 196 ? -4.607 -7.200 20.860 1.00 90.06 196 ASP A CA 1
ATOM 1575 C C . ASP A 1 196 ? -4.026 -6.286 21.960 1.00 90.06 196 ASP A C 1
ATOM 1577 O O . ASP A 1 196 ? -3.484 -6.764 22.959 1.00 90.06 196 ASP A O 1
ATOM 1581 N N . THR A 1 197 ? -4.096 -4.966 21.762 1.00 86.69 197 THR A N 1
ATOM 1582 C CA . THR A 1 197 ? -3.622 -3.950 22.717 1.00 86.69 197 THR A CA 1
ATOM 1583 C C . THR A 1 197 ? -4.754 -3.414 23.597 1.00 86.69 197 THR A C 1
ATOM 1585 O O . THR A 1 197 ? -4.486 -2.772 24.615 1.00 86.69 197 THR A O 1
ATOM 1588 N N . GLU A 1 198 ? -6.005 -3.667 23.214 1.00 86.44 198 GLU A N 1
ATOM 1589 C CA . GLU A 1 198 ? -7.186 -3.192 23.916 1.00 86.44 198 GLU A CA 1
ATOM 1590 C C . GLU A 1 198 ? -7.179 -3.685 25.364 1.00 86.44 198 GLU A C 1
ATOM 1592 O O . GLU A 1 198 ? -6.943 -4.857 25.666 1.00 86.44 198 GLU A O 1
ATOM 1597 N N . SER A 1 199 ? -7.430 -2.760 26.286 1.00 82.06 199 SER A N 1
ATOM 1598 C CA . SER A 1 199 ? -7.525 -3.056 27.708 1.00 82.06 199 SER A CA 1
ATOM 1599 C C . SER A 1 199 ? -8.655 -2.246 28.336 1.00 82.06 199 SER A C 1
ATOM 1601 O O . SER A 1 199 ? -9.179 -1.301 27.748 1.00 82.06 199 SER A O 1
ATOM 1603 N N . SER A 1 200 ? -9.038 -2.600 29.563 1.00 78.56 200 SER A N 1
ATOM 1604 C CA . SER A 1 200 ? -10.043 -1.851 30.323 1.00 78.56 200 SER A CA 1
ATOM 1605 C C . SER A 1 200 ? -9.555 -0.476 30.804 1.00 78.56 200 SER A C 1
ATOM 1607 O O . SER A 1 200 ? -10.313 0.243 31.456 1.00 78.56 200 SER A O 1
ATOM 1609 N N . GLU A 1 201 ? -8.291 -0.115 30.560 1.00 83.56 201 GLU A N 1
ATOM 1610 C CA . GLU A 1 201 ? -7.747 1.184 30.948 1.00 83.56 201 GLU A CA 1
ATOM 1611 C C . GLU A 1 201 ? -8.301 2.297 30.058 1.00 83.56 201 GLU A C 1
ATOM 1613 O O . GLU A 1 201 ? -8.393 2.170 28.841 1.00 83.56 201 GLU A O 1
ATOM 1618 N N . LYS A 1 202 ? -8.643 3.432 30.670 1.00 79.88 202 LYS A N 1
ATOM 1619 C CA . LYS A 1 202 ? -9.328 4.541 29.993 1.00 79.88 202 LYS A CA 1
ATOM 1620 C C . LYS A 1 202 ? -8.523 5.153 28.834 1.00 79.88 202 LYS A C 1
ATOM 1622 O O . LYS A 1 202 ? -9.129 5.664 27.899 1.00 79.88 202 LYS A O 1
ATOM 1627 N N . ASP A 1 203 ? -7.194 5.038 28.878 1.00 86.06 203 ASP A N 1
ATOM 1628 C CA . ASP A 1 203 ? -6.262 5.665 27.934 1.00 86.06 203 ASP A CA 1
ATOM 1629 C C . ASP A 1 203 ? -5.390 4.640 27.185 1.00 86.06 203 ASP A C 1
ATOM 1631 O O . ASP A 1 203 ? -4.300 4.966 26.719 1.00 86.06 203 ASP A O 1
ATOM 1635 N N . TRP A 1 204 ? -5.850 3.391 27.037 1.00 88.19 204 TRP A N 1
ATOM 1636 C CA . TRP A 1 204 ? -5.072 2.332 26.374 1.00 88.19 204 TRP A CA 1
ATOM 1637 C C . TRP A 1 204 ? -4.630 2.705 24.942 1.00 88.19 204 TRP A C 1
ATOM 1639 O O . TRP A 1 204 ? -3.556 2.296 24.494 1.00 88.19 204 TRP A O 1
ATOM 1649 N N . LEU A 1 205 ? -5.412 3.542 24.244 1.00 88.44 205 LEU A N 1
ATOM 1650 C CA . LEU A 1 205 ? -5.087 4.085 22.916 1.00 88.44 205 LEU A CA 1
ATOM 1651 C C . LEU A 1 205 ? -3.871 5.024 22.910 1.00 88.44 205 LEU A C 1
ATOM 1653 O O . LEU A 1 205 ? -3.255 5.204 21.863 1.00 88.44 205 LEU A O 1
ATOM 1657 N N . ALA A 1 206 ? -3.520 5.615 24.054 1.00 89.19 206 ALA A N 1
ATOM 1658 C CA . ALA A 1 206 ? -2.333 6.453 24.213 1.00 89.19 206 ALA A CA 1
ATOM 1659 C C . ALA A 1 206 ? -1.076 5.643 24.581 1.00 89.19 206 ALA A C 1
ATOM 1661 O O . ALA A 1 206 ? -0.007 6.221 24.759 1.00 89.19 206 ALA A O 1
ATOM 1662 N N . SER A 1 207 ? -1.187 4.316 24.708 1.00 90.88 207 SER A N 1
ATOM 1663 C CA . SER A 1 207 ? -0.034 3.457 24.980 1.00 90.88 207 SER A CA 1
ATOM 1664 C C . SER A 1 207 ? 0.926 3.394 23.790 1.00 90.88 207 SER A C 1
ATOM 1666 O O . SER A 1 207 ? 0.507 3.442 22.630 1.00 90.88 207 SER A O 1
ATOM 1668 N N . ASP A 1 208 ? 2.213 3.174 24.072 1.00 91.81 208 ASP A N 1
ATOM 1669 C CA . ASP A 1 208 ? 3.238 2.991 23.035 1.00 91.81 208 ASP A CA 1
ATOM 1670 C C . ASP A 1 208 ? 2.877 1.863 22.059 1.00 91.81 208 ASP A C 1
ATOM 1672 O O . ASP A 1 208 ? 3.108 1.976 20.859 1.00 91.81 208 ASP A O 1
ATOM 1676 N N . ARG A 1 209 ? 2.244 0.790 22.555 1.00 91.00 209 ARG A N 1
ATOM 1677 C CA . ARG A 1 209 ? 1.805 -0.347 21.731 1.00 91.00 209 ARG A CA 1
ATOM 1678 C C . ARG A 1 209 ? 0.698 0.037 20.751 1.00 91.00 209 ARG A C 1
ATOM 1680 O O . ARG A 1 209 ? 0.743 -0.375 19.592 1.00 91.00 209 ARG A O 1
ATOM 1687 N N . ALA A 1 210 ? -0.277 0.829 21.199 1.00 92.44 210 ALA A N 1
ATOM 1688 C CA . ALA A 1 210 ? -1.361 1.302 20.344 1.00 92.44 210 ALA A CA 1
ATOM 1689 C C . ALA A 1 210 ? -0.834 2.306 19.310 1.00 92.44 210 ALA A C 1
ATOM 1691 O O . ALA A 1 210 ? -1.165 2.206 18.126 1.00 92.44 210 ALA A O 1
ATOM 1692 N N . LEU A 1 211 ? 0.052 3.214 19.732 1.00 92.44 211 LEU A N 1
ATOM 1693 C CA . LEU A 1 211 ? 0.725 4.152 18.837 1.00 92.44 211 LEU A CA 1
ATOM 1694 C C . LEU A 1 211 ? 1.548 3.419 17.769 1.00 92.44 211 LEU A C 1
ATOM 1696 O O . LEU A 1 211 ? 1.424 3.725 16.584 1.00 92.44 211 LEU A O 1
ATOM 1700 N N . GLU A 1 212 ? 2.334 2.416 18.162 1.00 92.69 212 GLU A N 1
ATOM 1701 C CA . GLU A 1 212 ? 3.109 1.589 17.236 1.00 92.69 212 GLU A CA 1
ATOM 1702 C C . GLU A 1 212 ? 2.194 0.872 16.233 1.00 92.69 212 GLU A C 1
ATOM 1704 O O . GLU A 1 212 ? 2.463 0.891 15.032 1.00 92.69 212 GLU A O 1
ATOM 1709 N N . ALA A 1 213 ? 1.075 0.299 16.691 1.00 92.88 213 ALA A N 1
ATOM 1710 C CA . ALA A 1 213 ? 0.097 -0.351 15.820 1.00 92.88 213 ALA A CA 1
ATOM 1711 C C . ALA A 1 213 ? -0.489 0.603 14.767 1.00 92.88 213 ALA A C 1
ATOM 1713 O O . ALA A 1 213 ? -0.669 0.205 13.612 1.00 92.88 213 ALA A O 1
ATOM 1714 N N . VAL A 1 214 ? -0.767 1.855 15.145 1.00 92.06 214 VAL A N 1
ATOM 1715 C CA . VAL A 1 214 ? -1.250 2.887 14.218 1.00 92.06 214 VAL A CA 1
ATOM 1716 C C . VAL A 1 214 ? -0.155 3.287 13.232 1.00 92.06 214 VAL A C 1
ATOM 1718 O O . VAL A 1 214 ? -0.393 3.240 12.027 1.00 92.06 214 VAL A O 1
ATOM 1721 N N . LEU A 1 215 ? 1.037 3.649 13.719 1.00 92.06 215 LEU A N 1
ATOM 1722 C CA . LEU A 1 215 ? 2.138 4.139 12.883 1.00 92.06 215 LEU A CA 1
ATOM 1723 C C . LEU A 1 215 ? 2.614 3.093 11.871 1.00 92.06 215 LEU A C 1
ATOM 1725 O O . LEU A 1 215 ? 2.837 3.420 10.707 1.00 92.06 215 LEU A O 1
ATOM 1729 N N . ASP A 1 216 ? 2.708 1.832 12.287 1.00 90.88 216 ASP A N 1
ATOM 1730 C CA . ASP A 1 216 ? 3.177 0.722 11.457 1.00 90.88 216 ASP A CA 1
ATOM 1731 C C . ASP A 1 216 ? 2.275 0.426 10.244 1.00 90.88 216 ASP A C 1
ATOM 1733 O O . ASP A 1 216 ? 2.735 -0.132 9.239 1.00 90.88 216 ASP A O 1
ATOM 1737 N N . ALA A 1 217 ? 0.999 0.805 10.348 1.00 91.69 217 ALA A N 1
ATOM 1738 C CA . ALA A 1 217 ? -0.034 0.601 9.341 1.00 91.69 217 ALA A CA 1
ATOM 1739 C C . ALA A 1 217 ? -0.533 1.908 8.699 1.00 91.69 217 ALA A C 1
ATOM 1741 O O . ALA A 1 217 ? -1.482 1.875 7.911 1.00 91.69 217 ALA A O 1
ATOM 1742 N N . SER A 1 218 ? 0.084 3.048 9.020 1.00 91.50 218 SER A N 1
ATOM 1743 C CA . SER A 1 218 ? -0.207 4.330 8.379 1.00 91.50 218 SER A CA 1
ATOM 1744 C C . SER A 1 218 ? 0.135 4.290 6.892 1.00 91.50 218 SER A C 1
ATOM 1746 O O . SER A 1 218 ? 1.103 3.657 6.468 1.00 91.50 218 SER A O 1
ATOM 1748 N N . ILE A 1 219 ? -0.667 4.987 6.090 1.00 91.94 219 ILE A N 1
ATOM 1749 C CA . ILE A 1 219 ? -0.546 5.000 4.632 1.00 91.94 219 ILE A CA 1
ATOM 1750 C C . ILE A 1 219 ? -0.507 6.446 4.165 1.00 91.94 219 ILE A C 1
ATOM 1752 O O . ILE A 1 219 ? -1.358 7.249 4.539 1.00 91.94 219 ILE A O 1
ATOM 1756 N N . VAL A 1 220 ? 0.453 6.749 3.297 1.00 92.00 220 VAL A N 1
ATOM 1757 C CA . VAL A 1 220 ? 0.496 7.994 2.533 1.00 92.00 220 VAL A CA 1
ATOM 1758 C C . VAL A 1 220 ? 0.408 7.627 1.060 1.00 92.00 220 VAL A C 1
ATOM 1760 O O . VAL A 1 220 ? 1.194 6.819 0.567 1.00 92.00 220 VAL A O 1
ATOM 1763 N N . VAL A 1 221 ? -0.559 8.214 0.358 1.00 89.06 221 VAL A N 1
ATOM 1764 C CA . VAL A 1 221 ? -0.703 8.069 -1.092 1.00 89.06 221 VAL A CA 1
ATOM 1765 C C . VAL A 1 221 ? -0.262 9.372 -1.740 1.00 89.06 221 VAL A C 1
ATOM 1767 O O . VAL A 1 221 ? -0.799 10.432 -1.434 1.00 89.06 221 VAL A O 1
ATOM 1770 N N . ALA A 1 222 ? 0.705 9.288 -2.649 1.00 89.75 222 ALA A N 1
ATOM 1771 C CA . ALA A 1 222 ? 1.235 10.436 -3.372 1.00 89.75 222 ALA A CA 1
ATOM 1772 C C . ALA A 1 222 ? 1.229 10.174 -4.882 1.00 89.75 222 ALA A C 1
ATOM 1774 O O . ALA A 1 222 ? 1.355 9.038 -5.341 1.00 89.75 222 ALA A O 1
ATOM 1775 N N . SER A 1 223 ? 1.092 11.239 -5.669 1.00 86.19 223 SER A N 1
ATOM 1776 C CA . SER A 1 223 ? 1.215 11.184 -7.123 1.00 86.19 223 SER A CA 1
ATOM 1777 C C . SER A 1 223 ? 1.750 12.506 -7.655 1.00 86.19 223 SER A C 1
ATOM 1779 O O . SER A 1 223 ? 1.425 13.566 -7.131 1.00 86.19 223 SER A O 1
ATOM 1781 N N . SER A 1 224 ? 2.508 12.451 -8.749 1.00 81.19 224 SER A N 1
ATOM 1782 C CA . SER A 1 224 ? 2.890 13.639 -9.523 1.00 81.19 224 SER A CA 1
ATOM 1783 C C . SER A 1 224 ? 1.731 14.219 -10.346 1.00 81.19 224 SER A C 1
ATOM 1785 O O . SER A 1 224 ? 1.879 15.265 -10.979 1.00 81.19 224 SER A O 1
ATOM 1787 N N . ASN A 1 225 ? 0.571 13.552 -10.354 1.00 82.81 225 ASN A N 1
ATOM 1788 C CA . ASN A 1 225 ? -0.652 14.022 -10.985 1.00 82.81 225 ASN A CA 1
ATOM 1789 C C . ASN A 1 225 ? -1.726 14.281 -9.921 1.00 82.81 225 ASN A C 1
ATOM 1791 O O . ASN A 1 225 ? -2.357 13.345 -9.430 1.00 82.81 225 ASN A O 1
ATOM 1795 N N . ASN A 1 226 ? -1.992 15.556 -9.630 1.00 83.12 226 ASN A N 1
ATOM 1796 C CA . ASN A 1 226 ? -3.011 15.960 -8.657 1.00 83.12 226 ASN A CA 1
ATOM 1797 C C . ASN A 1 226 ? -4.389 15.347 -8.954 1.00 83.12 226 ASN A C 1
ATOM 1799 O O . ASN A 1 226 ? -5.102 14.988 -8.022 1.00 83.12 226 ASN A O 1
ATOM 1803 N N . LYS A 1 227 ? -4.747 15.146 -10.234 1.00 84.44 227 LYS A N 1
ATOM 1804 C CA . LYS A 1 227 ? -6.034 14.531 -10.588 1.00 84.44 227 LYS A CA 1
ATOM 1805 C C . LYS A 1 227 ? -6.110 13.062 -10.174 1.00 84.44 227 LYS A C 1
ATOM 1807 O O . LYS A 1 227 ? -7.183 12.577 -9.839 1.00 84.44 227 LYS A O 1
ATOM 1812 N N . ALA A 1 228 ? -4.981 12.352 -10.177 1.00 85.06 228 ALA A N 1
ATOM 1813 C CA . ALA A 1 228 ? -4.931 10.973 -9.702 1.00 85.06 228 ALA A CA 1
ATOM 1814 C C . ALA A 1 228 ? -5.145 10.898 -8.183 1.00 85.06 228 ALA A C 1
ATOM 1816 O O . ALA A 1 228 ? -5.887 10.031 -7.730 1.00 85.06 228 ALA A O 1
ATOM 1817 N N . VAL A 1 229 ? -4.553 11.826 -7.419 1.00 85.38 229 VAL A N 1
ATOM 1818 C CA . VAL A 1 229 ? -4.771 11.925 -5.964 1.00 85.38 229 VAL A CA 1
ATOM 1819 C C . VAL A 1 229 ? -6.238 12.222 -5.663 1.00 85.38 229 VAL A C 1
ATOM 1821 O O . VAL A 1 229 ? -6.849 11.491 -4.893 1.00 85.38 229 VAL A O 1
ATOM 1824 N N . GLU A 1 230 ? -6.815 13.223 -6.336 1.00 86.81 230 GLU A N 1
ATOM 1825 C CA . GLU A 1 230 ? -8.224 13.609 -6.182 1.00 86.81 230 GLU A CA 1
ATOM 1826 C C . GLU A 1 230 ? -9.168 12.431 -6.479 1.00 86.81 230 GLU A C 1
ATOM 1828 O O . GLU A 1 230 ? -10.079 12.138 -5.704 1.00 86.81 230 GLU A O 1
ATOM 1833 N N . ASN A 1 231 ? -8.920 11.705 -7.576 1.00 88.75 231 ASN A N 1
ATOM 1834 C CA . ASN A 1 231 ? -9.719 10.539 -7.945 1.00 88.75 231 ASN A CA 1
ATOM 1835 C C . ASN A 1 231 ? -9.660 9.448 -6.869 1.00 88.75 231 ASN A C 1
ATOM 1837 O O . ASN A 1 231 ? -10.699 8.901 -6.517 1.00 88.75 231 ASN A O 1
ATOM 1841 N N . ILE A 1 232 ? -8.475 9.148 -6.324 1.00 89.81 232 ILE A N 1
ATOM 1842 C CA . ILE A 1 232 ? -8.329 8.151 -5.254 1.00 89.81 232 ILE A CA 1
ATOM 1843 C C . ILE A 1 232 ? -9.042 8.620 -3.980 1.00 89.81 232 ILE A C 1
ATOM 1845 O O . ILE A 1 232 ? -9.781 7.838 -3.384 1.00 89.81 232 ILE A O 1
ATOM 1849 N N . SER A 1 233 ? -8.873 9.887 -3.582 1.00 89.56 233 SER A N 1
ATOM 1850 C CA . SE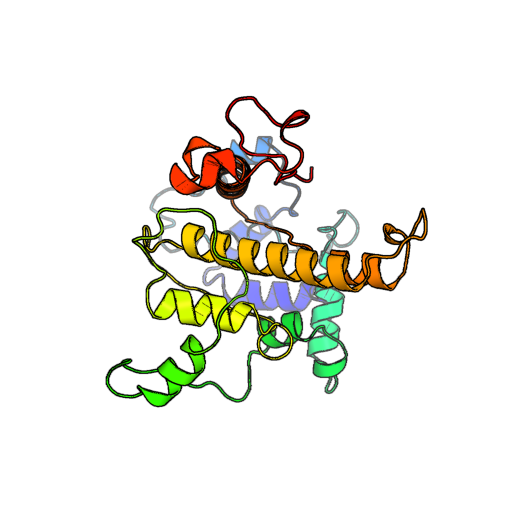R A 1 233 ? -9.493 10.422 -2.364 1.00 89.56 233 SER A CA 1
ATOM 1851 C C . SER A 1 233 ? -11.018 10.465 -2.431 1.00 89.56 233 SER A C 1
ATOM 1853 O O . SER A 1 233 ? -11.652 10.336 -1.392 1.00 89.56 233 SER A O 1
ATOM 1855 N N . MET A 1 234 ? -11.603 10.612 -3.626 1.00 89.56 234 MET A N 1
ATOM 1856 C CA . MET A 1 234 ? -13.055 10.519 -3.827 1.00 89.56 234 MET A CA 1
ATOM 1857 C C . MET A 1 234 ? -13.533 9.067 -3.965 1.00 89.56 234 MET A C 1
ATOM 1859 O O . MET A 1 234 ? -14.613 8.721 -3.500 1.00 89.56 234 MET A O 1
ATOM 1863 N N . GLU A 1 235 ? -12.755 8.198 -4.619 1.00 91.12 235 GLU A N 1
ATOM 1864 C CA . GLU A 1 235 ? -13.184 6.826 -4.908 1.00 91.12 235 GLU A CA 1
ATOM 1865 C C . GLU A 1 235 ? -13.192 5.930 -3.665 1.00 91.12 235 GLU A C 1
ATOM 1867 O O . GLU A 1 235 ? -14.084 5.092 -3.532 1.00 91.12 235 GLU A O 1
ATOM 1872 N N . LEU A 1 236 ? -12.211 6.080 -2.770 1.00 92.31 236 LEU A N 1
ATOM 1873 C CA . LEU A 1 236 ? -12.089 5.226 -1.588 1.00 92.31 236 LEU A CA 1
ATOM 1874 C C . LEU A 1 236 ? -13.285 5.352 -0.623 1.00 92.31 236 LEU A C 1
ATOM 1876 O O . LEU A 1 236 ? -13.853 4.315 -0.293 1.00 92.31 236 LEU A O 1
ATOM 1880 N N . PRO A 1 237 ? -13.732 6.543 -0.183 1.00 93.38 237 PRO A N 1
ATOM 1881 C CA . PRO A 1 237 ? -14.857 6.655 0.747 1.00 93.38 237 PRO A CA 1
ATOM 1882 C C . PRO A 1 237 ? -16.236 6.487 0.084 1.00 93.38 237 PRO A C 1
ATOM 1884 O O . PRO A 1 237 ? -17.231 6.375 0.794 1.00 93.38 237 PRO A O 1
ATOM 1887 N N . ALA A 1 238 ? -16.337 6.438 -1.249 1.00 93.31 238 ALA A N 1
ATOM 1888 C CA . ALA A 1 238 ? -17.622 6.411 -1.950 1.00 93.31 238 ALA A CA 1
ATOM 1889 C C . ALA A 1 238 ? -18.440 5.133 -1.669 1.00 93.31 238 ALA A C 1
ATOM 1891 O O . ALA A 1 238 ? -18.037 4.022 -2.027 1.00 93.31 238 ALA A O 1
ATOM 1892 N N . LEU A 1 239 ? -19.652 5.279 -1.121 1.00 93.38 239 LEU A N 1
ATOM 1893 C CA . LEU A 1 239 ? -20.557 4.162 -0.813 1.00 93.38 239 LEU A CA 1
ATOM 1894 C C . LEU A 1 239 ? -20.951 3.375 -2.072 1.00 93.38 239 LEU A C 1
ATOM 1896 O O . LEU A 1 239 ? -21.072 2.150 -2.040 1.00 93.38 239 LEU A O 1
ATOM 1900 N N . GLY A 1 240 ? -21.092 4.063 -3.210 1.00 92.56 240 GLY A N 1
ATOM 1901 C CA . GLY A 1 240 ? -21.387 3.438 -4.504 1.00 92.56 240 GLY A CA 1
ATOM 1902 C C . GLY A 1 240 ? -20.290 2.496 -5.017 1.00 92.56 240 GLY A C 1
ATOM 1903 O O . GLY A 1 240 ? -20.546 1.711 -5.929 1.00 92.56 240 GLY A O 1
ATOM 1904 N N . LYS A 1 241 ? -19.081 2.549 -4.438 1.00 92.06 241 LYS A N 1
ATOM 1905 C CA . LYS A 1 241 ? -17.960 1.647 -4.750 1.00 92.06 241 LYS A CA 1
ATOM 1906 C C . LYS A 1 241 ? -17.904 0.414 -3.850 1.00 92.06 241 LYS A C 1
ATOM 1908 O O . LYS A 1 241 ? -17.061 -0.450 -4.073 1.00 92.06 241 LYS A O 1
ATOM 1913 N N . ILE A 1 242 ? -18.806 0.316 -2.878 1.00 94.19 242 ILE A N 1
ATOM 1914 C CA . ILE A 1 242 ? -18.940 -0.834 -1.990 1.00 94.19 242 ILE A CA 1
ATOM 1915 C C . ILE A 1 242 ? -20.053 -1.740 -2.510 1.00 94.19 242 ILE A C 1
ATOM 1917 O O . ILE A 1 242 ? -21.149 -1.278 -2.865 1.00 94.19 242 ILE A O 1
ATOM 1921 N N . HIS A 1 243 ? -19.764 -3.040 -2.545 1.00 95.56 243 HIS A N 1
ATOM 1922 C CA . HIS A 1 243 ? -20.751 -4.054 -2.883 1.00 95.56 243 HIS A CA 1
ATOM 1923 C C . HIS A 1 243 ? -21.904 -4.058 -1.874 1.00 95.56 243 HIS A C 1
ATOM 1925 O O . HIS A 1 243 ? -21.694 -3.878 -0.676 1.00 95.56 243 HIS A O 1
ATOM 1931 N N . GLU A 1 244 ? -23.129 -4.259 -2.362 1.00 95.12 244 GLU A N 1
ATOM 1932 C CA . GLU A 1 244 ? -24.353 -4.137 -1.562 1.00 95.12 244 GLU A CA 1
ATOM 1933 C C . GLU A 1 244 ? -24.367 -5.040 -0.327 1.00 95.12 244 GLU A C 1
ATOM 1935 O O . GLU A 1 244 ? -24.789 -4.592 0.733 1.00 95.12 244 GLU A O 1
ATOM 1940 N N . SER A 1 245 ? -23.794 -6.244 -0.431 1.00 95.25 245 SER A N 1
ATOM 1941 C CA . SER A 1 245 ? -23.714 -7.208 0.672 1.00 95.25 245 SER A CA 1
ATOM 1942 C C . SER A 1 245 ? -22.917 -6.723 1.883 1.00 95.25 245 SER A C 1
ATOM 1944 O O . SER A 1 245 ? -23.003 -7.356 2.924 1.00 95.25 245 SER A O 1
ATOM 1946 N N . TYR A 1 246 ? -22.108 -5.668 1.742 1.00 94.38 246 TYR A N 1
ATOM 1947 C CA . TYR A 1 246 ?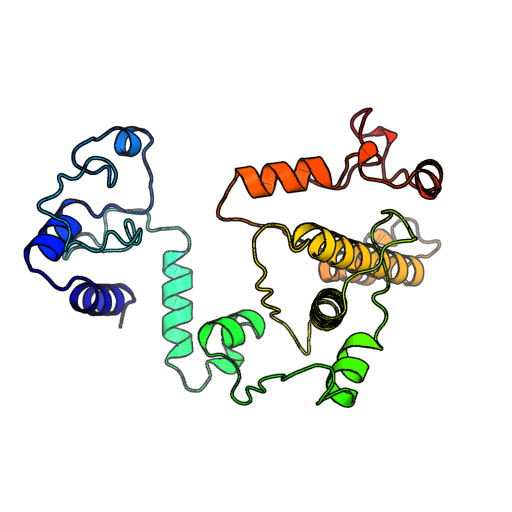 -21.277 -5.130 2.822 1.00 94.38 246 TYR A CA 1
ATOM 1948 C C . TYR A 1 246 ? -21.743 -3.757 3.311 1.00 94.38 246 TYR A C 1
ATOM 1950 O O . TYR A 1 246 ? -21.177 -3.236 4.266 1.00 94.38 246 TYR A O 1
ATOM 1958 N N . ARG A 1 247 ? -22.729 -3.123 2.658 1.00 91.75 247 ARG A N 1
ATOM 1959 C CA . ARG A 1 247 ? -23.089 -1.717 2.933 1.00 91.75 247 ARG A CA 1
ATOM 1960 C C . ARG A 1 247 ? -23.660 -1.490 4.330 1.00 91.75 247 ARG A C 1
ATOM 1962 O O . ARG A 1 247 ? -23.521 -0.382 4.848 1.00 91.75 247 ARG A O 1
ATOM 1969 N N . ASP A 1 248 ? -24.271 -2.518 4.909 1.00 90.06 248 ASP A N 1
ATOM 1970 C CA . ASP A 1 248 ? -24.843 -2.471 6.256 1.00 90.06 248 ASP A CA 1
ATOM 1971 C C . ASP A 1 248 ? -23.802 -2.786 7.345 1.00 90.06 248 ASP A C 1
ATOM 1973 O O . ASP A 1 248 ? -23.964 -2.367 8.489 1.00 90.06 248 ASP A O 1
ATOM 1977 N N . ASP A 1 249 ? -22.695 -3.441 6.979 1.00 89.94 249 ASP A N 1
ATOM 1978 C CA . ASP A 1 249 ? -21.623 -3.843 7.900 1.00 89.94 249 ASP A CA 1
ATOM 1979 C C . ASP A 1 249 ? -20.504 -2.796 8.020 1.00 89.94 249 ASP A C 1
ATOM 1981 O O . ASP A 1 249 ? -19.594 -2.927 8.843 1.00 89.94 249 ASP A O 1
ATOM 1985 N N . ILE A 1 250 ? -20.543 -1.746 7.192 1.00 88.81 250 ILE A N 1
ATOM 1986 C CA . ILE A 1 250 ? -19.528 -0.691 7.162 1.00 88.81 250 ILE A CA 1
ATOM 1987 C C . ILE A 1 250 ? -20.104 0.665 7.575 1.00 88.81 250 ILE A C 1
ATOM 1989 O O . ILE A 1 250 ? -21.222 1.051 7.232 1.00 88.81 250 ILE A O 1
ATOM 1993 N N . GLY A 1 251 ? -19.304 1.432 8.312 1.00 87.06 251 GLY A N 1
ATOM 1994 C CA . GLY A 1 251 ? -19.750 2.722 8.834 1.00 87.06 251 GLY A CA 1
ATOM 1995 C C . GLY A 1 251 ? -18.681 3.491 9.595 1.00 87.06 251 GLY A C 1
ATOM 1996 O O . GLY A 1 251 ? -18.982 4.116 10.612 1.00 87.06 251 GLY A O 1
ATOM 1997 N N . TYR A 1 252 ? -17.425 3.420 9.150 1.00 87.25 252 TYR A N 1
ATOM 1998 C CA . TYR A 1 252 ? -16.294 3.995 9.880 1.00 87.25 252 TYR A CA 1
ATOM 1999 C C . TYR A 1 252 ? -16.438 5.520 10.011 1.00 87.25 252 TYR A C 1
ATOM 2001 O O . TYR A 1 252 ? -16.296 6.251 9.036 1.00 87.25 252 TYR A O 1
ATOM 2009 N N . PHE A 1 253 ? -16.781 5.999 11.211 1.00 90.12 253 PHE A N 1
ATOM 2010 C CA . PHE A 1 253 ? -17.142 7.402 11.471 1.00 90.12 253 PHE A CA 1
ATOM 2011 C C . PHE A 1 253 ? -18.166 7.983 10.480 1.00 90.12 253 PHE A C 1
ATOM 2013 O O . PHE A 1 253 ? -18.107 9.159 10.136 1.00 90.12 253 PHE A O 1
ATOM 2020 N N . ARG A 1 254 ? -19.146 7.180 10.042 1.00 89.50 254 ARG A N 1
ATOM 2021 C CA . ARG A 1 254 ? -20.139 7.581 9.027 1.00 89.50 254 ARG A CA 1
ATOM 2022 C C . ARG A 1 254 ? -20.939 8.842 9.379 1.00 89.50 254 ARG A C 1
ATOM 2024 O O . ARG A 1 254 ? -21.372 9.570 8.500 1.00 89.50 254 ARG A O 1
ATOM 2031 N N . HIS A 1 255 ? -21.113 9.140 10.665 1.00 90.19 255 HIS A N 1
ATOM 2032 C CA . HIS A 1 255 ? -21.771 10.373 11.114 1.00 90.19 255 HIS A CA 1
ATOM 2033 C C . HIS A 1 255 ? -20.956 11.652 10.832 1.00 90.19 255 HIS A C 1
ATOM 2035 O O . HIS A 1 255 ? -21.495 12.746 10.969 1.00 90.19 255 HIS A O 1
ATOM 2041 N N . GLN A 1 256 ? -19.673 11.521 10.478 1.00 90.00 256 GLN A N 1
ATOM 2042 C CA . GLN A 1 256 ? -18.766 12.620 10.123 1.00 90.00 256 GLN A CA 1
ATOM 2043 C C . GLN A 1 256 ? -18.455 12.665 8.619 1.00 90.00 256 GLN A C 1
ATOM 2045 O O . GLN A 1 256 ? -17.745 13.568 8.183 1.00 90.00 256 GLN A O 1
ATOM 2050 N N . SER A 1 257 ? -18.944 11.700 7.831 1.00 89.00 257 SER A N 1
ATOM 2051 C CA . SER A 1 257 ? -18.702 11.622 6.386 1.00 89.00 257 SER A CA 1
ATOM 2052 C C . SER A 1 257 ? -19.815 12.294 5.579 1.00 89.00 257 SER A C 1
ATOM 2054 O O . SER A 1 257 ? -20.881 12.625 6.107 1.00 89.00 257 SER A O 1
ATOM 2056 N N . GLN A 1 258 ? -19.583 12.481 4.278 1.00 87.31 258 GLN A N 1
ATOM 2057 C CA . GLN A 1 258 ? -20.619 12.957 3.360 1.00 87.31 258 GLN A CA 1
ATOM 2058 C C . GLN A 1 258 ? -21.709 11.887 3.169 1.00 87.31 258 GLN A C 1
ATOM 2060 O O . GLN A 1 258 ? -21.508 10.704 3.454 1.00 87.31 258 GLN A O 1
ATOM 2065 N N . SER A 1 259 ? -22.896 12.291 2.704 1.00 85.81 259 SER A N 1
ATOM 2066 C CA . SER A 1 259 ? -24.067 11.401 2.616 1.00 85.81 259 SER A CA 1
ATOM 2067 C C . SER A 1 259 ? -23.912 10.243 1.623 1.00 85.81 259 SER A C 1
ATOM 2069 O O . SER A 1 259 ? -24.590 9.225 1.756 1.00 85.81 259 SER A O 1
ATOM 2071 N N . ASP A 1 260 ? -23.055 10.404 0.619 1.00 92.06 260 ASP A N 1
ATOM 2072 C CA . ASP A 1 260 ? -22.723 9.414 -0.408 1.00 92.06 260 ASP A CA 1
ATOM 2073 C C . ASP A 1 260 ? -21.451 8.610 -0.086 1.00 92.06 260 ASP A C 1
ATOM 2075 O O . ASP A 1 260 ? -21.035 7.756 -0.875 1.00 92.06 260 ASP A O 1
ATOM 2079 N N . GLU A 1 261 ? -20.861 8.825 1.091 1.00 94.12 261 GLU A N 1
ATOM 2080 C CA . GLU A 1 261 ? -19.699 8.099 1.590 1.00 94.12 261 GLU A CA 1
ATOM 2081 C C . GLU A 1 261 ? -20.104 7.013 2.600 1.00 94.12 261 GLU A C 1
ATOM 2083 O O . GLU A 1 261 ? -21.084 7.133 3.340 1.00 94.12 261 GLU A O 1
ATOM 2088 N N . TRP A 1 262 ? -19.343 5.918 2.642 1.00 93.19 262 TRP A N 1
ATOM 2089 C CA . TRP A 1 262 ? -19.542 4.856 3.634 1.00 93.19 262 TRP A CA 1
ATOM 2090 C C . TRP A 1 262 ? -18.859 5.163 4.975 1.00 93.19 262 TRP A C 1
ATOM 2092 O O . TRP A 1 262 ? -19.194 4.554 5.995 1.00 93.19 262 TRP A O 1
ATOM 2102 N N . GLY A 1 263 ? -17.914 6.104 4.991 1.00 92.00 263 GLY A N 1
ATOM 2103 C CA . GLY A 1 263 ? -17.187 6.506 6.185 1.00 92.00 263 GLY A CA 1
ATOM 2104 C C . GLY A 1 263 ? -16.043 7.478 5.902 1.00 92.00 263 GLY A C 1
ATOM 2105 O O . GLY A 1 263 ? -15.653 7.699 4.757 1.00 92.00 263 GLY A O 1
ATOM 2106 N N . MET A 1 264 ? -15.478 8.040 6.970 1.00 90.62 264 MET A N 1
ATOM 2107 C CA . MET A 1 264 ? -14.330 8.941 6.896 1.00 90.62 264 MET A CA 1
ATOM 2108 C C . MET A 1 264 ? -13.040 8.133 6.718 1.00 90.62 264 MET A C 1
ATOM 2110 O O . MET A 1 264 ? -12.486 7.614 7.686 1.00 90.62 264 MET A O 1
ATOM 2114 N N . PHE A 1 265 ? -12.561 8.012 5.480 1.00 88.56 265 PHE A N 1
ATOM 2115 C CA . PHE A 1 265 ? -11.436 7.124 5.163 1.00 88.56 265 PHE A CA 1
ATOM 2116 C C . PHE A 1 265 ? -10.184 7.831 4.621 1.00 88.56 265 PHE A C 1
ATOM 2118 O O . PHE A 1 265 ? -9.074 7.321 4.769 1.00 88.56 265 PHE A O 1
ATOM 2125 N N . CYS A 1 266 ? -10.329 9.006 4.008 1.00 86.81 266 CYS A N 1
ATOM 2126 C CA . CYS A 1 266 ? -9.221 9.745 3.403 1.00 86.81 266 CYS A CA 1
ATOM 2127 C C . CYS A 1 266 ? -9.228 11.211 3.832 1.00 86.81 266 CYS A C 1
ATOM 2129 O O . CYS A 1 266 ? -10.284 11.812 4.000 1.00 86.81 266 CYS A O 1
ATOM 2131 N N . ALA A 1 267 ? -8.036 11.792 3.944 1.00 84.81 267 ALA A N 1
ATOM 2132 C CA . ALA A 1 267 ? -7.835 13.224 4.112 1.00 84.81 267 ALA A CA 1
ATOM 2133 C C . ALA A 1 267 ? -6.757 13.688 3.128 1.00 84.81 267 ALA A C 1
ATOM 2135 O O . ALA A 1 267 ? -5.746 13.006 2.944 1.00 84.81 267 ALA A O 1
ATOM 2136 N N . VAL A 1 268 ? -6.981 14.831 2.481 1.00 78.56 268 VAL A N 1
ATOM 2137 C CA . VAL A 1 268 ? -5.997 15.448 1.584 1.00 78.56 268 VAL A CA 1
ATOM 2138 C C . VAL A 1 268 ? -5.078 16.330 2.423 1.00 78.56 268 VAL A C 1
ATOM 2140 O O . VAL A 1 268 ? -5.549 17.222 3.126 1.00 78.56 268 VAL A O 1
ATOM 2143 N N . LEU A 1 269 ? -3.775 16.058 2.363 1.00 73.12 269 LEU A N 1
ATOM 2144 C CA . LEU A 1 269 ? -2.748 16.908 2.961 1.00 73.12 269 LEU A CA 1
ATOM 2145 C C . LEU A 1 269 ? -2.480 18.078 2.003 1.00 73.12 269 LEU A C 1
ATOM 2147 O O . LEU A 1 269 ? -2.206 17.843 0.824 1.00 73.12 269 LEU A O 1
ATOM 2151 N N . TYR A 1 270 ? -2.611 19.307 2.503 1.00 55.91 270 TYR A N 1
ATOM 2152 C CA . TYR A 1 270 ? -2.336 20.548 1.771 1.00 55.91 270 TYR A CA 1
ATOM 2153 C C . TYR A 1 270 ? -0.954 21.096 2.110 1.00 55.91 270 TYR A C 1
ATOM 2155 O O . TYR A 1 270 ? -0.543 20.943 3.283 1.00 55.91 270 TYR A O 1
#

Foldseek 3Di:
DFVQVVVVVVLPVVFPDPVLSVCLLVQQAAPPDDPVVCVPLVPDPVNPDPVVVVNPPDPPRHPHDDPPNPPPDPHDVCRVVVRLLVVLVPDPCVCVSDDVLVCCVPVNDPDDDDDDDCVVCVPVLCVLQVDDQQFAQQADPVDDQDSVLSSQLSLLVVCVVPVDGDDDDDPPNCPVNSVRRNLRSLVRQLVVQCVVQDDPDPVSCVDPSNVCSPVVSDDDDDDPDPVVVVCSQDQRQFLVRHDPVCLVVAAACVVPDDPRGSYDDDDDDD

pLDDT: mean 77.88, std 16.8, range [37.78, 95.56]

InterPro domains:
  IPR027417 P-loop containing nucleoside triphosphate hydrolase [G3DSA:3.40.50.300] (67-261)
  IPR027417 P-loop containing nucleoside triphosphate hydrolase [SSF52540] (34-241)

Secondary structure (DSSP, 8-state):
--HHHHHHHHHHHH--SHHHHHHHHHH---S---TTGGG-TTS-GGGS-GGGTT----S-TT----TT-SSSS---TTHHHHHHHHHHHTSTTHHHHS-HHHHHHHH--S-------TTT-HHHHHHHHSSPPS---SS-TT-PPPHHHHHHHHHHH-TTT-S-------TTS-HHHHHHHHHHHHHHHHHHHHHHH--SSTTGGGSHHHHHHHHHT------S-HHHHHHHHHHTTBGGGS-GGGTTT--TTGGGS-TTBSS-------

Sequence (270 aa):
MAIIEINRCIAREFWPTHESREFMEKYAKAVEVNKQDKYDESINPSKIKPHLEDITTFRWRFCYYPDGNEQNQLGPFFADDLNHIAEQIGKTSAKNALSPALYQYLLGNDNQVMLGSAREDVDSYYKMTRGFFKGRWPENPDYGLSLLQSCAVNLATKKIDNPIVAVNGPPGTGKTTLLKDVIADRFVTRTIRLLDTESSEKDWLASDRALEAVLDASIVVASSNNKAVENISMELPALGKIHESYRDDIGYFRHQSQSDEWGMFCAVLY

Organism: Photobacterium profundum (strain SS9) (NCBI:txid298386)

Radius of gyration: 24.09 Å; chains: 1; bounding box: 56×57×68 Å